Protein AF-A0AAP8SWH4-F1 (afdb_monomer_lite)

Radius of gyration: 20.88 Å; chains: 1; bounding box: 49×39×58 Å

Secondary structure (DSSP, 8-state):
---EEEEETTEEEEE-TTS-EEEEEEEEEETTEEEEEEEEE-TTSSEEEEEEEEE---TT-S---EEEEEETTTTEEEEEETTEEEEEEE--HHHHTTT----EEEEEE--SSS--EEEEEEESS--TT-------EEEEEEEE-SS--HHHHSSSS--TTTS----STT-EEEEEEPPPPHHHHHH-----EEEEE----SSS---EEEEEEETTEEEEEEEEE---SSS----EEEEESS-TTTSSPPPHHHHHT-EEEEEEPP--

Organism: NCBI:txid553239

Structure (mmCIF, N/CA/C/O backbone):
data_AF-A0AAP8SWH4-F1
#
_entry.id   AF-A0AAP8SWH4-F1
#
loop_
_atom_site.group_PDB
_atom_site.id
_atom_site.type_symbol
_atom_site.label_atom_id
_atom_site.label_alt_id
_atom_site.label_comp_id
_atom_site.label_asym_id
_atom_site.label_entity_id
_atom_site.label_seq_id
_atom_site.pdbx_PDB_ins_code
_atom_site.Cartn_x
_atom_site.Cartn_y
_atom_site.Cartn_z
_atom_site.occupancy
_atom_site.B_iso_or_equiv
_atom_site.auth_seq_id
_atom_site.auth_comp_id
_atom_site.auth_asym_id
_atom_site.auth_atom_id
_atom_site.pdbx_PDB_model_num
ATOM 1 N N . MET A 1 1 ? 10.737 -3.704 4.663 1.00 48.75 1 MET A N 1
ATOM 2 C CA . MET A 1 1 ? 11.756 -2.628 4.736 1.00 48.75 1 MET A CA 1
ATOM 3 C C . MET A 1 1 ? 11.120 -1.351 4.217 1.00 48.75 1 MET A C 1
ATOM 5 O O . MET A 1 1 ? 10.617 -1.371 3.101 1.00 48.75 1 MET A O 1
ATOM 9 N N . GLU A 1 2 ? 11.084 -0.286 5.013 1.00 48.09 2 GLU A N 1
ATOM 10 C CA . GLU A 1 2 ? 10.542 1.006 4.576 1.00 48.09 2 GLU A CA 1
ATOM 11 C C . GLU A 1 2 ? 11.610 1.789 3.807 1.00 48.09 2 GLU A C 1
ATOM 13 O O . GLU A 1 2 ? 12.751 1.915 4.258 1.00 48.09 2 GLU A O 1
ATOM 18 N N . TYR A 1 3 ? 11.246 2.301 2.634 1.00 59.59 3 TYR A N 1
ATOM 19 C CA . TYR A 1 3 ? 12.100 3.181 1.843 1.00 59.59 3 TYR A CA 1
ATOM 20 C C . TYR A 1 3 ? 11.489 4.574 1.839 1.00 59.59 3 TYR A C 1
ATOM 22 O O . TYR A 1 3 ? 10.312 4.736 1.519 1.00 59.59 3 TYR A O 1
ATOM 30 N N . ASN A 1 4 ? 12.297 5.588 2.134 1.00 59.44 4 ASN A N 1
ATOM 31 C CA . ASN A 1 4 ? 11.838 6.969 2.057 1.00 59.44 4 ASN A CA 1
ATOM 32 C C . ASN A 1 4 ? 11.926 7.472 0.616 1.00 59.44 4 ASN A C 1
ATOM 34 O O . ASN A 1 4 ? 12.938 7.265 -0.063 1.00 59.44 4 ASN A O 1
ATOM 38 N N . VAL A 1 5 ? 10.878 8.164 0.167 1.00 58.94 5 VAL A N 1
ATOM 39 C CA . VAL A 1 5 ? 10.829 8.825 -1.140 1.00 58.94 5 VAL A CA 1
ATOM 40 C C . VAL A 1 5 ? 10.858 10.333 -0.929 1.00 58.94 5 VAL A C 1
ATOM 42 O O . VAL A 1 5 ? 10.016 10.880 -0.223 1.00 58.94 5 VAL A O 1
ATOM 45 N N . SER A 1 6 ? 11.808 11.024 -1.557 1.00 64.31 6 SER A N 1
ATOM 46 C CA . SER A 1 6 ? 11.859 12.491 -1.550 1.00 64.31 6 SER A CA 1
ATOM 47 C C . SER A 1 6 ? 11.783 13.051 -2.968 1.00 64.31 6 SER A C 1
ATOM 49 O O . SER A 1 6 ? 12.233 12.410 -3.918 1.00 64.31 6 SER A O 1
ATOM 51 N N . ASN A 1 7 ? 11.202 14.246 -3.124 1.00 55.25 7 ASN A N 1
ATOM 52 C CA . ASN A 1 7 ? 11.152 14.963 -4.399 1.00 55.25 7 ASN A CA 1
ATOM 53 C C . ASN A 1 7 ? 11.839 16.327 -4.264 1.00 55.25 7 ASN A C 1
ATOM 55 O O . ASN A 1 7 ? 11.419 17.162 -3.464 1.00 55.25 7 ASN A O 1
ATOM 59 N N . ALA A 1 8 ? 12.884 16.563 -5.054 1.00 59.38 8 ALA A N 1
ATOM 60 C CA . ALA A 1 8 ? 13.565 17.850 -5.130 1.00 59.38 8 ALA A CA 1
ATOM 61 C C . ALA A 1 8 ? 13.998 18.136 -6.571 1.00 59.38 8 ALA A C 1
ATOM 63 O O . ALA A 1 8 ? 14.658 17.316 -7.201 1.00 59.38 8 ALA A O 1
ATOM 64 N N . ASN A 1 9 ? 13.686 19.323 -7.099 1.00 63.97 9 ASN A N 1
ATOM 65 C CA . ASN A 1 9 ? 14.167 19.784 -8.412 1.00 63.97 9 ASN A CA 1
ATOM 66 C C . ASN A 1 9 ? 13.868 18.826 -9.589 1.00 63.97 9 ASN A C 1
ATOM 68 O O . ASN A 1 9 ? 14.701 18.670 -10.481 1.00 63.97 9 ASN A O 1
ATOM 72 N N . ASN A 1 10 ? 12.688 18.192 -9.612 1.00 64.25 10 ASN A N 1
ATOM 73 C CA . ASN A 1 10 ? 12.304 17.149 -10.581 1.00 64.25 10 ASN A CA 1
ATOM 74 C C . ASN A 1 10 ? 13.100 15.839 -10.456 1.00 64.25 10 ASN A C 1
ATOM 76 O O . ASN A 1 10 ? 13.125 15.045 -11.400 1.00 64.25 10 ASN A O 1
ATOM 80 N N . TYR A 1 11 ? 13.769 15.620 -9.328 1.00 69.56 11 TYR A N 1
ATOM 81 C CA . TYR A 1 11 ? 14.357 14.339 -8.973 1.00 69.56 11 TYR A CA 1
ATOM 82 C C . TYR A 1 11 ? 13.511 13.677 -7.902 1.00 69.56 11 TYR A C 1
ATOM 84 O O . TYR A 1 11 ? 13.136 14.320 -6.927 1.00 69.56 11 TYR A O 1
ATOM 92 N N . MET A 1 12 ? 13.265 12.388 -8.075 1.00 72.44 12 MET A N 1
ATOM 93 C CA . MET A 1 12 ? 12.790 11.511 -7.020 1.00 72.44 12 MET A CA 1
ATOM 94 C C . MET A 1 12 ? 13.970 10.701 -6.507 1.00 72.44 12 MET A C 1
ATOM 96 O O . MET A 1 12 ? 14.686 10.119 -7.319 1.00 72.44 12 MET A O 1
ATOM 100 N N . TYR A 1 13 ? 14.149 10.633 -5.196 1.00 76.44 13 TYR A N 1
ATOM 101 C CA . TYR A 1 13 ? 15.166 9.790 -4.582 1.00 76.44 13 TYR A CA 1
ATOM 102 C C . TYR A 1 13 ? 14.515 8.687 -3.771 1.00 76.44 13 TYR A C 1
ATOM 104 O O . TYR A 1 13 ? 13.592 8.948 -3.004 1.00 76.44 13 TYR A O 1
ATOM 112 N N . LEU A 1 14 ? 15.024 7.473 -3.935 1.00 74.69 14 LEU A N 1
ATOM 113 C CA . LEU A 1 14 ? 14.765 6.365 -3.035 1.00 74.69 14 LEU A CA 1
ATOM 114 C C . LEU A 1 14 ? 15.913 6.305 -2.033 1.00 74.69 14 LEU A C 1
ATOM 116 O O . LEU A 1 14 ? 17.077 6.270 -2.442 1.00 74.69 14 LEU A O 1
ATOM 120 N N . HIS A 1 15 ? 15.593 6.297 -0.746 1.00 75.00 15 HIS A N 1
ATOM 121 C CA . HIS A 1 15 ? 16.579 6.235 0.326 1.00 75.00 15 HIS A CA 1
ATOM 122 C C . HIS A 1 15 ? 16.551 4.875 1.023 1.00 75.00 15 HIS A C 1
ATOM 124 O O . HIS A 1 15 ? 15.490 4.269 1.183 1.00 75.00 15 HIS A O 1
ATOM 130 N N . LYS A 1 16 ? 17.721 4.417 1.470 1.00 71.56 16 LYS A N 1
ATOM 131 C CA . LYS A 1 16 ? 17.846 3.302 2.416 1.00 71.56 16 LYS A CA 1
ATOM 132 C C . LYS A 1 16 ? 17.323 3.722 3.803 1.00 71.56 16 LYS A C 1
ATOM 134 O O . LYS A 1 16 ? 17.217 4.924 4.064 1.00 71.56 16 LYS A O 1
ATOM 139 N N . PRO A 1 17 ? 17.072 2.768 4.724 1.00 66.81 17 PRO A N 1
ATOM 140 C CA . PRO A 1 17 ? 16.673 3.088 6.099 1.00 66.81 17 PRO A CA 1
ATOM 141 C C . PRO A 1 17 ? 17.652 4.008 6.849 1.00 66.81 17 PRO A C 1
ATOM 143 O O . PRO A 1 17 ? 17.241 4.764 7.721 1.00 66.81 17 PRO A O 1
ATOM 146 N N . ASP A 1 18 ? 18.940 3.989 6.490 1.00 74.44 18 ASP A N 1
ATOM 147 C CA . ASP A 1 18 ? 19.972 4.867 7.065 1.00 74.44 18 ASP A CA 1
ATOM 148 C C . ASP A 1 18 ? 19.987 6.299 6.481 1.00 74.44 18 ASP A C 1
ATOM 150 O O . ASP A 1 18 ? 20.825 7.118 6.859 1.00 74.44 18 ASP A O 1
ATOM 154 N N . GLY A 1 19 ? 19.077 6.608 5.551 1.00 72.88 19 GLY A N 1
ATOM 155 C CA . GLY A 1 19 ? 18.946 7.908 4.891 1.00 72.88 19 GLY A CA 1
ATOM 156 C C . GLY A 1 19 ? 19.825 8.099 3.651 1.00 72.88 19 GLY A C 1
ATOM 157 O O . GLY A 1 19 ? 19.637 9.080 2.922 1.00 72.88 19 GLY A O 1
ATOM 158 N N . SER A 1 20 ? 20.748 7.182 3.353 1.00 75.81 20 SER A N 1
ATOM 159 C CA . SER A 1 20 ? 21.574 7.259 2.142 1.00 75.81 20 SER A CA 1
ATOM 160 C C . SER A 1 20 ? 20.737 7.084 0.870 1.00 75.81 20 SER A C 1
ATOM 162 O O . SER A 1 20 ? 19.751 6.346 0.846 1.00 75.81 20 SER A O 1
ATOM 164 N N . ILE A 1 21 ? 21.114 7.785 -0.205 1.00 76.31 21 ILE A N 1
ATOM 165 C CA . ILE A 1 21 ? 20.411 7.708 -1.492 1.00 76.31 21 ILE A CA 1
ATOM 166 C C . ILE A 1 21 ? 20.781 6.394 -2.176 1.00 76.31 21 ILE A C 1
ATOM 168 O O . ILE A 1 21 ? 21.939 6.156 -2.507 1.00 76.31 21 ILE A O 1
ATOM 172 N N . LEU A 1 22 ? 19.775 5.568 -2.433 1.00 73.56 22 LEU A N 1
ATOM 173 C CA . LEU A 1 22 ? 19.892 4.330 -3.193 1.00 73.56 22 LEU A CA 1
ATOM 174 C C . LEU A 1 22 ? 19.805 4.596 -4.699 1.00 73.56 22 LEU A C 1
ATOM 176 O O . LEU A 1 22 ? 20.570 4.059 -5.500 1.00 73.56 22 LEU A O 1
ATOM 180 N N . MET A 1 23 ? 18.858 5.441 -5.101 1.00 76.00 23 MET A N 1
ATOM 181 C CA . MET A 1 23 ? 18.581 5.721 -6.504 1.00 76.00 23 MET A CA 1
ATOM 182 C C . MET A 1 23 ? 17.967 7.103 -6.659 1.00 76.00 23 MET A C 1
ATOM 184 O O . MET A 1 23 ? 17.183 7.524 -5.815 1.00 76.00 23 MET A O 1
ATOM 188 N N . GLY A 1 24 ? 18.286 7.784 -7.757 1.00 76.69 24 GLY A N 1
ATOM 189 C CA . GLY A 1 24 ? 17.605 9.001 -8.169 1.00 76.69 24 GLY A CA 1
ATOM 190 C C . GLY A 1 24 ? 17.026 8.860 -9.569 1.00 76.69 24 GLY A C 1
ATOM 191 O O . GLY A 1 24 ? 17.661 8.366 -10.499 1.00 76.69 24 GLY A O 1
ATOM 192 N N . PHE A 1 25 ? 15.808 9.337 -9.730 1.00 74.69 25 PHE A N 1
ATOM 193 C CA . PHE A 1 25 ? 15.066 9.328 -10.974 1.00 74.69 25 PHE A CA 1
ATOM 194 C C . PHE A 1 25 ? 14.766 10.758 -11.390 1.00 74.69 25 PHE A C 1
ATOM 196 O O . PHE A 1 25 ? 14.252 11.537 -10.594 1.00 74.69 25 PHE A O 1
ATOM 203 N N . ASN A 1 26 ? 15.043 11.099 -12.643 1.00 75.38 26 ASN A N 1
ATOM 204 C CA . ASN A 1 26 ? 14.620 12.360 -13.231 1.00 75.38 26 ASN A CA 1
ATOM 205 C C . ASN A 1 26 ? 13.990 12.122 -14.597 1.00 75.38 26 ASN A C 1
ATOM 207 O O . ASN A 1 26 ? 14.457 11.309 -15.396 1.00 75.38 26 ASN A O 1
ATOM 211 N N . THR A 1 27 ? 12.955 12.899 -14.889 1.00 66.56 27 THR A N 1
ATOM 212 C CA . THR A 1 27 ? 12.420 13.001 -16.243 1.00 66.56 27 THR A CA 1
ATOM 213 C C . THR A 1 27 ? 12.679 14.383 -16.789 1.00 66.56 27 THR A C 1
ATOM 215 O O . THR A 1 27 ? 12.362 15.380 -16.139 1.00 66.56 27 THR A O 1
ATOM 218 N N . THR A 1 28 ? 13.174 14.440 -18.015 1.00 69.31 28 THR A N 1
ATOM 219 C CA . THR A 1 28 ? 13.204 15.662 -18.807 1.00 69.31 28 THR A CA 1
ATOM 220 C C . THR A 1 28 ? 12.147 15.550 -19.899 1.00 69.31 28 THR A C 1
ATOM 222 O O . THR A 1 28 ? 12.119 14.583 -20.661 1.00 69.31 28 THR A O 1
ATOM 225 N N . VAL A 1 29 ? 11.254 16.536 -19.957 1.00 62.56 29 VAL A N 1
ATOM 226 C CA . VAL A 1 29 ? 10.173 16.612 -20.946 1.00 62.56 29 VAL A CA 1
ATOM 227 C C . VAL A 1 29 ? 10.435 17.799 -21.864 1.00 62.56 29 VAL A C 1
ATOM 229 O O . VAL A 1 29 ? 10.701 18.898 -21.380 1.00 62.56 29 VAL A O 1
ATOM 232 N N . TRP A 1 30 ? 10.346 17.597 -23.176 1.00 67.12 30 TRP A N 1
ATOM 233 C CA . TRP A 1 30 ? 10.409 18.663 -24.181 1.00 67.12 30 TRP A CA 1
ATOM 234 C C . TRP A 1 30 ? 9.251 18.548 -25.169 1.00 67.12 30 TRP A C 1
ATOM 236 O O . TRP A 1 30 ? 8.561 17.535 -25.227 1.00 67.12 30 TRP A O 1
ATOM 246 N N . THR A 1 31 ? 9.070 19.583 -25.991 1.00 60.53 31 THR A N 1
ATOM 247 C CA . THR A 1 31 ? 7.923 19.780 -26.896 1.00 60.53 31 THR A CA 1
ATOM 248 C C . THR A 1 31 ? 7.662 18.661 -27.914 1.00 60.53 31 THR A C 1
ATOM 250 O O . THR A 1 31 ? 6.654 18.687 -28.613 1.00 60.53 31 THR A O 1
ATOM 253 N N . SER A 1 32 ? 8.564 17.697 -28.051 1.00 63.72 32 SER A N 1
ATOM 254 C CA . SER A 1 32 ? 8.470 16.606 -29.026 1.00 63.72 32 SER A CA 1
ATOM 255 C C . SER A 1 32 ? 8.932 15.257 -28.477 1.00 63.72 32 SER A C 1
ATOM 257 O O . SER A 1 32 ? 9.071 14.303 -29.244 1.00 63.72 32 SER A O 1
ATOM 259 N N . GLY A 1 33 ? 9.176 15.146 -27.170 1.00 65.88 33 GLY A N 1
ATOM 260 C CA . GLY A 1 33 ? 9.653 13.898 -26.603 1.00 65.88 33 GLY A CA 1
ATOM 261 C C . GLY A 1 33 ? 9.906 13.911 -25.107 1.00 65.88 33 GLY A C 1
ATOM 262 O O . GLY A 1 33 ? 9.868 14.928 -24.417 1.00 65.88 33 GLY A O 1
ATOM 263 N N . HIS A 1 34 ? 10.152 12.703 -24.631 1.00 66.25 34 HIS A N 1
ATOM 264 C CA . HIS A 1 34 ? 10.416 12.364 -23.253 1.00 66.25 34 HIS A CA 1
ATOM 265 C C . HIS A 1 34 ? 11.790 11.725 -23.157 1.00 66.25 34 HIS A C 1
ATOM 267 O O . HIS A 1 34 ? 12.118 10.809 -23.914 1.00 66.25 34 HIS A O 1
ATOM 273 N N . GLN A 1 35 ? 12.569 12.167 -22.181 1.00 74.81 35 GLN A N 1
ATOM 274 C CA . GLN A 1 35 ? 13.733 11.439 -21.717 1.00 74.81 35 GLN A CA 1
ATOM 275 C C . GLN A 1 35 ? 13.597 11.142 -20.244 1.00 74.81 35 GLN A C 1
ATOM 277 O O . GLN A 1 35 ? 13.278 11.993 -19.416 1.00 74.81 35 GLN A O 1
ATOM 282 N N . LEU A 1 36 ? 13.872 9.893 -19.943 1.00 71.94 36 LEU A N 1
ATOM 283 C CA . LEU A 1 36 ? 13.953 9.358 -18.614 1.00 71.94 36 LEU A CA 1
ATOM 284 C C . LEU A 1 36 ? 15.414 9.103 -18.327 1.00 71.94 36 LEU A C 1
ATOM 286 O O . LEU A 1 36 ? 16.138 8.500 -19.126 1.00 71.94 36 LEU A O 1
ATOM 290 N N . LYS A 1 37 ? 15.839 9.599 -17.180 1.00 78.31 37 LYS A N 1
ATOM 291 C CA . LYS A 1 37 ? 17.198 9.497 -16.707 1.00 78.31 37 LYS A CA 1
ATOM 292 C C . LYS A 1 37 ? 17.168 8.847 -15.336 1.00 78.31 37 LYS A C 1
ATOM 294 O O . LYS A 1 37 ? 16.664 9.416 -14.370 1.00 78.31 37 LYS A O 1
ATOM 299 N N . PHE A 1 38 ? 17.728 7.653 -15.269 1.00 76.06 38 PHE A N 1
ATOM 300 C CA . PHE A 1 38 ? 17.913 6.899 -14.043 1.00 76.06 38 PHE A CA 1
ATOM 301 C C . PHE A 1 38 ? 19.365 7.080 -13.614 1.00 76.06 38 PHE A C 1
ATOM 303 O O . PHE A 1 38 ? 20.285 6.655 -14.314 1.00 76.06 38 PHE A O 1
ATOM 310 N N . ASN A 1 39 ? 19.574 7.747 -12.486 1.00 80.62 39 ASN A N 1
ATOM 311 C CA . ASN A 1 39 ? 20.873 7.858 -11.842 1.00 80.62 39 ASN A CA 1
ATOM 312 C C . ASN A 1 39 ? 20.918 6.843 -10.697 1.00 80.62 39 ASN A C 1
ATOM 314 O O . ASN A 1 39 ? 20.113 6.898 -9.768 1.00 80.62 39 ASN A O 1
ATOM 318 N N . ILE A 1 40 ? 21.865 5.920 -10.755 1.00 78.06 40 ILE A N 1
ATOM 319 C CA . ILE A 1 40 ? 22.125 4.959 -9.685 1.00 78.06 40 ILE A CA 1
ATOM 320 C C . ILE A 1 40 ? 23.302 5.503 -8.897 1.00 78.06 40 ILE A C 1
ATOM 322 O O . ILE A 1 40 ? 24.349 5.811 -9.475 1.00 78.06 40 ILE A O 1
ATOM 326 N N . TYR A 1 41 ? 23.095 5.677 -7.598 1.00 76.75 41 TYR A N 1
ATOM 327 C CA . TYR A 1 41 ? 24.062 6.320 -6.726 1.00 76.75 41 TYR A CA 1
ATOM 328 C C . TYR A 1 41 ? 24.948 5.267 -6.071 1.00 76.75 41 TYR A C 1
ATOM 330 O O . TYR A 1 41 ? 24.468 4.210 -5.668 1.00 76.75 41 TYR A O 1
ATOM 338 N N . GLY A 1 42 ? 26.247 5.551 -6.017 1.00 72.75 42 GLY A N 1
ATOM 339 C CA . GLY A 1 42 ? 27.201 4.739 -5.277 1.00 72.75 42 GLY A CA 1
ATOM 340 C C . GLY A 1 42 ? 27.152 5.035 -3.774 1.00 72.75 42 GLY A C 1
ATOM 341 O O . GLY A 1 42 ? 26.475 5.973 -3.343 1.00 72.75 42 GLY A O 1
ATOM 342 N N . PRO A 1 43 ? 27.916 4.284 -2.960 1.00 71.31 43 PRO A N 1
ATOM 343 C CA . PRO A 1 43 ? 27.959 4.458 -1.504 1.00 71.31 43 PRO A CA 1
ATOM 344 C C . PRO A 1 43 ? 28.385 5.859 -1.037 1.00 71.31 43 PRO A C 1
ATOM 346 O O . PRO A 1 43 ? 28.078 6.252 0.084 1.00 71.31 43 PRO A O 1
ATOM 349 N N . ASP A 1 44 ? 29.098 6.609 -1.878 1.00 76.81 44 ASP A N 1
ATOM 350 C CA . ASP A 1 44 ? 29.571 7.969 -1.601 1.00 76.81 44 ASP A CA 1
ATOM 351 C C . ASP A 1 44 ? 28.556 9.066 -1.978 1.00 76.81 44 ASP A C 1
ATOM 353 O O . ASP A 1 44 ? 28.845 10.254 -1.836 1.00 76.81 44 ASP A O 1
ATOM 357 N N . GLY A 1 45 ? 27.373 8.686 -2.473 1.00 75.31 45 GLY A N 1
ATOM 358 C CA . GLY A 1 45 ? 26.345 9.618 -2.935 1.00 75.31 45 GLY A CA 1
ATOM 359 C C . GLY A 1 45 ? 26.643 10.257 -4.295 1.00 75.31 45 GLY A C 1
ATOM 360 O O . GLY A 1 45 ? 25.929 11.176 -4.704 1.00 75.31 45 GLY A O 1
ATOM 361 N N . SER A 1 46 ? 27.662 9.791 -5.024 1.00 82.38 46 SER A N 1
ATOM 362 C CA . SER A 1 46 ? 27.899 10.171 -6.419 1.00 82.38 46 SER A CA 1
ATOM 363 C C . SER A 1 46 ? 27.105 9.281 -7.381 1.00 82.38 46 SER A C 1
ATOM 365 O O . SER A 1 46 ? 26.693 8.175 -7.036 1.00 82.38 46 SER A O 1
ATOM 367 N N . VAL A 1 47 ? 26.861 9.751 -8.610 1.00 83.44 47 VAL A N 1
ATOM 368 C CA . VAL A 1 47 ? 26.208 8.932 -9.646 1.00 83.44 47 VAL A CA 1
ATOM 369 C C . VAL A 1 47 ? 27.208 7.891 -10.153 1.00 83.44 47 VAL A C 1
ATOM 371 O O . VAL A 1 47 ? 28.058 8.204 -10.985 1.00 83.44 47 VAL A O 1
ATOM 374 N N . ALA A 1 48 ? 27.089 6.656 -9.667 1.00 80.81 48 ALA A N 1
ATOM 375 C CA . ALA A 1 48 ? 27.924 5.530 -10.078 1.00 80.81 48 ALA A CA 1
ATOM 376 C C . ALA A 1 48 ? 27.541 5.012 -11.470 1.00 80.81 48 ALA A C 1
ATOM 378 O O . ALA A 1 48 ? 28.401 4.612 -12.257 1.00 80.81 48 ALA A O 1
ATOM 379 N N . HIS A 1 49 ? 26.247 5.040 -11.798 1.00 81.50 49 HIS A N 1
ATOM 380 C CA . HIS A 1 49 ? 25.758 4.628 -13.107 1.00 81.50 49 HIS A CA 1
ATOM 381 C C . HIS A 1 49 ? 24.601 5.498 -13.584 1.00 81.50 49 HIS A C 1
ATOM 383 O O . HIS A 1 49 ? 23.820 6.027 -12.794 1.00 81.50 49 HIS A O 1
ATOM 389 N N . GLN A 1 50 ? 24.480 5.636 -14.901 1.00 84.75 50 GLN A N 1
ATOM 390 C CA . GLN A 1 50 ? 23.432 6.430 -15.518 1.00 84.75 50 GLN A CA 1
ATOM 391 C C . GLN A 1 50 ? 22.816 5.667 -16.682 1.00 84.75 50 GLN A C 1
ATOM 393 O O . GLN A 1 50 ? 23.467 5.430 -17.696 1.00 84.75 50 GLN A O 1
ATOM 398 N N . ALA A 1 51 ? 21.541 5.333 -16.536 1.00 78.50 51 ALA A N 1
ATOM 399 C CA . ALA A 1 51 ? 20.722 4.760 -17.586 1.00 78.50 51 ALA A CA 1
ATOM 400 C C . ALA A 1 51 ? 19.834 5.860 -18.173 1.00 78.50 51 ALA A C 1
ATOM 402 O O . ALA A 1 51 ? 19.112 6.551 -17.452 1.00 78.50 51 ALA A O 1
ATOM 403 N N . VAL A 1 52 ? 19.896 6.042 -19.490 1.00 82.19 52 VAL A N 1
ATOM 404 C CA . VAL A 1 52 ? 19.092 7.042 -20.199 1.00 82.19 52 VAL A CA 1
ATOM 405 C C . VAL A 1 52 ? 18.226 6.337 -21.224 1.00 82.19 52 VAL A C 1
ATOM 407 O O . VAL A 1 52 ? 18.730 5.618 -22.083 1.00 82.19 52 VAL A O 1
ATOM 410 N N . TRP A 1 53 ? 16.925 6.585 -21.158 1.00 81.88 53 TRP A N 1
ATOM 411 C CA . TRP A 1 53 ? 15.977 6.182 -22.185 1.00 81.88 53 TRP A CA 1
ATOM 412 C C . TRP A 1 53 ? 15.278 7.413 -22.728 1.00 81.88 53 TRP A C 1
ATOM 414 O O . TRP A 1 53 ? 14.831 8.266 -21.966 1.00 81.88 53 TRP A O 1
ATOM 424 N N . SER A 1 54 ? 15.171 7.520 -24.045 1.00 78.62 54 SER A N 1
ATOM 425 C CA . SER A 1 54 ? 14.430 8.600 -24.681 1.00 78.62 54 SER A CA 1
ATOM 426 C C . SER A 1 54 ? 13.487 8.058 -25.737 1.00 78.62 54 SER A C 1
ATOM 428 O O . SER A 1 54 ? 13.788 7.103 -26.453 1.00 78.62 54 SER A O 1
ATOM 430 N N . ARG A 1 55 ? 12.325 8.696 -25.839 1.00 75.44 55 ARG A N 1
ATOM 431 C CA . ARG A 1 55 ? 11.335 8.416 -26.868 1.00 75.44 55 ARG A CA 1
ATOM 432 C C . ARG A 1 55 ? 10.576 9.684 -27.214 1.00 75.44 55 ARG A C 1
ATOM 434 O O . ARG A 1 55 ? 10.208 10.463 -26.341 1.00 75.44 55 ARG A O 1
ATOM 441 N N . ASN A 1 56 ? 10.262 9.842 -28.493 1.00 71.12 56 ASN A N 1
ATOM 442 C CA . ASN A 1 56 ? 9.270 10.822 -28.909 1.00 71.12 56 ASN A CA 1
ATOM 443 C C . ASN A 1 56 ? 7.879 10.296 -28.528 1.00 71.12 56 ASN A C 1
ATOM 445 O O . ASN A 1 56 ? 7.402 9.319 -29.107 1.00 71.12 56 ASN A O 1
ATOM 449 N N . VAL A 1 57 ? 7.273 10.908 -27.513 1.00 65.50 57 VAL A N 1
ATOM 450 C CA . VAL A 1 57 ? 5.882 10.678 -27.109 1.00 65.50 57 VAL A CA 1
ATOM 451 C C . VAL A 1 57 ? 5.131 11.947 -27.483 1.00 65.50 57 VAL A C 1
ATOM 453 O O . VAL A 1 57 ? 5.495 13.033 -27.032 1.00 65.50 57 VAL A O 1
ATOM 456 N N . TYR A 1 58 ? 4.155 11.830 -28.379 1.00 64.12 58 TYR A N 1
ATOM 457 C CA . TYR A 1 58 ? 3.401 12.981 -28.864 1.00 64.12 58 TYR A CA 1
ATOM 458 C C . TYR A 1 58 ? 2.286 13.325 -27.872 1.00 64.12 58 TYR A C 1
ATOM 460 O O . TYR A 1 58 ? 1.566 12.445 -27.411 1.00 64.12 58 TYR A O 1
ATOM 468 N N . TYR A 1 59 ? 2.116 14.617 -27.577 1.00 56.03 59 TYR A N 1
ATOM 469 C CA . TYR A 1 59 ? 1.156 15.136 -26.587 1.00 56.03 59 TYR A CA 1
ATOM 470 C C . TYR A 1 59 ? -0.318 14.779 -26.829 1.00 56.03 59 TYR A C 1
ATOM 472 O O . TYR A 1 59 ? -1.150 15.037 -25.964 1.00 56.03 59 TYR A O 1
ATOM 480 N N . SER A 1 60 ? -0.660 14.232 -27.995 1.00 58.09 60 SER A N 1
ATOM 481 C CA . SER A 1 60 ? -2.016 13.771 -28.293 1.00 58.09 60 SER A CA 1
ATOM 482 C C . SER A 1 60 ? -2.416 12.521 -27.507 1.00 58.09 60 SER A C 1
ATOM 484 O O . SER A 1 60 ? -3.609 12.261 -27.378 1.00 58.09 60 SER A O 1
ATOM 486 N N . ASP A 1 61 ? -1.453 11.771 -26.965 1.00 54.62 61 ASP A N 1
ATOM 487 C CA . ASP A 1 61 ? -1.720 10.571 -26.173 1.00 54.62 61 ASP A CA 1
ATOM 488 C C . ASP A 1 61 ? -1.981 10.983 -24.718 1.00 54.62 61 ASP A C 1
ATOM 490 O O . ASP A 1 61 ? -1.101 10.950 -23.860 1.00 54.62 61 ASP A O 1
ATOM 494 N N . SER A 1 62 ? -3.206 11.433 -24.435 1.00 50.31 62 SER A N 1
ATOM 495 C CA . SER A 1 62 ? -3.600 12.005 -23.137 1.00 50.31 62 SER A CA 1
ATOM 496 C C . SER A 1 62 ? -3.557 11.028 -21.951 1.00 50.31 62 SER A C 1
ATOM 498 O O . SER A 1 62 ? -3.821 11.438 -20.824 1.00 50.31 62 SER A O 1
ATOM 500 N N . THR A 1 63 ? -3.224 9.756 -22.179 1.00 59.41 63 THR A N 1
ATOM 501 C CA . THR A 1 63 ? -3.113 8.710 -21.152 1.00 59.41 63 THR A CA 1
ATOM 502 C C . THR A 1 63 ? -2.025 7.710 -21.549 1.00 59.41 63 THR A C 1
ATOM 504 O O . THR A 1 63 ? -2.287 6.731 -22.249 1.00 59.41 63 THR A O 1
ATOM 507 N N . ALA A 1 64 ? -0.787 7.968 -21.138 1.00 60.38 64 ALA A N 1
ATOM 508 C CA . ALA A 1 64 ? 0.320 7.035 -21.305 1.00 60.38 64 ALA A CA 1
ATOM 509 C C . ALA A 1 64 ? 0.706 6.470 -19.936 1.00 60.38 64 ALA A C 1
ATOM 511 O O . ALA A 1 64 ? 1.236 7.189 -19.089 1.00 60.38 64 ALA A O 1
ATOM 512 N N . ASN A 1 65 ? 0.453 5.179 -19.732 1.00 69.06 65 ASN A N 1
ATOM 513 C CA . ASN A 1 65 ? 0.810 4.489 -18.500 1.00 69.06 65 ASN A CA 1
ATOM 514 C C . ASN A 1 65 ? 2.245 3.997 -18.624 1.00 69.06 65 ASN A C 1
ATOM 516 O O . ASN A 1 65 ? 2.512 3.033 -19.341 1.00 69.06 65 ASN A O 1
ATOM 520 N N . PHE A 1 66 ? 3.170 4.676 -17.959 1.00 72.56 66 PHE A N 1
ATOM 521 C CA . PHE A 1 66 ? 4.541 4.200 -17.861 1.00 72.56 66 PHE A CA 1
ATOM 522 C C . PHE A 1 66 ? 4.708 3.350 -16.616 1.00 72.56 66 PHE A C 1
ATOM 524 O O . PHE A 1 66 ? 4.459 3.842 -15.519 1.00 72.56 66 PHE A O 1
ATOM 531 N N . ASP A 1 67 ? 5.199 2.127 -16.801 1.00 76.38 67 ASP A N 1
ATOM 532 C CA . ASP A 1 67 ? 5.651 1.289 -15.699 1.00 76.38 67 ASP A CA 1
ATOM 533 C C . ASP A 1 67 ? 7.156 1.116 -15.798 1.00 76.38 67 ASP A C 1
ATOM 535 O O . ASP A 1 67 ? 7.697 0.670 -16.812 1.00 76.38 67 ASP A O 1
ATOM 539 N N . TYR A 1 68 ? 7.838 1.461 -14.721 1.00 77.94 68 TYR A N 1
ATOM 540 C CA . TYR A 1 68 ? 9.249 1.156 -14.545 1.00 77.94 68 TYR A CA 1
ATOM 541 C C . TYR A 1 68 ? 9.341 -0.059 -13.649 1.00 77.94 68 TYR A C 1
ATOM 543 O O . TYR A 1 68 ? 8.557 -0.191 -12.723 1.00 77.94 68 TYR A O 1
ATOM 551 N N . CYS A 1 69 ? 10.247 -0.965 -13.961 1.00 79.62 69 CYS A N 1
ATOM 552 C CA . CYS A 1 69 ? 10.399 -2.226 -13.264 1.00 79.62 69 CYS A CA 1
ATOM 553 C C . CYS A 1 69 ? 11.893 -2.450 -13.078 1.00 79.62 69 CYS A C 1
ATOM 555 O O . CYS A 1 69 ? 12.600 -2.766 -14.035 1.00 79.62 69 CYS A O 1
ATOM 557 N N . PHE A 1 70 ? 12.371 -2.252 -11.858 1.00 79.56 70 PHE A N 1
ATOM 558 C CA . 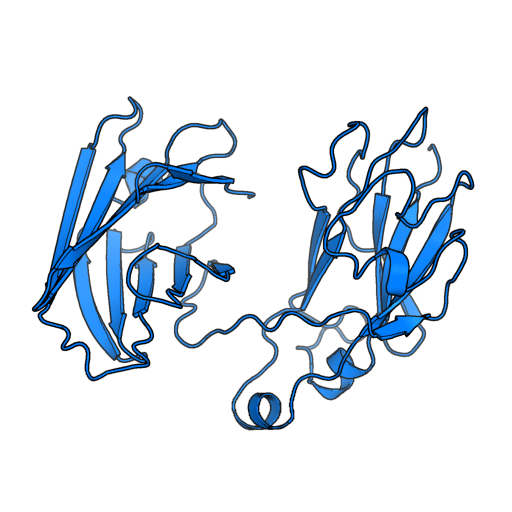PHE A 1 70 ? 13.762 -2.497 -11.489 1.00 79.56 70 PHE A CA 1
ATOM 559 C C . PHE A 1 70 ? 13.900 -3.961 -11.109 1.00 79.56 70 PHE A C 1
ATOM 561 O O . PHE A 1 70 ? 13.493 -4.342 -10.027 1.00 79.56 70 PHE A O 1
ATOM 568 N N . ASP A 1 71 ? 14.407 -4.774 -12.025 1.00 81.75 71 ASP A N 1
ATOM 569 C CA . ASP A 1 71 ? 14.629 -6.202 -11.844 1.00 81.75 71 ASP A CA 1
ATOM 570 C C . ASP A 1 71 ? 16.015 -6.404 -11.226 1.00 81.75 71 ASP A C 1
ATOM 572 O O . ASP A 1 71 ? 17.033 -6.514 -11.922 1.00 81.75 71 ASP A O 1
ATOM 576 N N . LEU A 1 72 ? 16.057 -6.384 -9.894 1.00 78.31 72 LEU A N 1
ATOM 577 C CA . LEU A 1 72 ? 17.317 -6.468 -9.159 1.00 78.31 72 LEU A CA 1
ATOM 578 C C . LEU A 1 72 ? 17.991 -7.823 -9.365 1.00 78.31 72 LEU A C 1
ATOM 580 O O . LEU A 1 72 ? 19.211 -7.899 -9.421 1.00 78.31 72 LEU A O 1
ATOM 584 N N . ALA A 1 73 ? 17.216 -8.897 -9.530 1.00 78.81 73 ALA A N 1
ATOM 585 C CA . ALA A 1 73 ? 17.745 -10.239 -9.747 1.00 78.81 73 ALA A CA 1
ATOM 586 C C . ALA A 1 73 ? 18.530 -10.362 -11.064 1.00 78.81 73 ALA A C 1
ATOM 588 O O . ALA A 1 73 ? 19.417 -11.216 -11.165 1.00 78.81 73 ALA A O 1
ATOM 589 N N . ASN A 1 74 ? 18.264 -9.496 -12.043 1.00 85.12 74 ASN A N 1
ATOM 590 C CA . ASN A 1 74 ? 18.907 -9.526 -13.356 1.00 85.12 74 ASN A CA 1
ATOM 591 C C . ASN A 1 74 ? 19.756 -8.290 -13.679 1.00 85.12 74 ASN A C 1
ATOM 593 O O . ASN A 1 74 ? 20.357 -8.269 -14.748 1.00 85.12 74 ASN A O 1
ATOM 597 N N . ASP A 1 75 ? 19.862 -7.306 -12.777 1.00 88.00 75 ASP A N 1
ATOM 598 C CA . ASP A 1 75 ? 20.556 -6.035 -13.053 1.00 88.00 75 ASP A CA 1
ATOM 599 C C . ASP A 1 75 ? 19.941 -5.296 -14.260 1.00 88.00 75 ASP A C 1
ATOM 601 O O . ASP A 1 75 ? 20.633 -4.807 -15.157 1.00 88.00 75 ASP A O 1
ATOM 605 N N . GLU A 1 76 ? 18.605 -5.234 -14.308 1.00 88.44 76 GLU A N 1
ATOM 606 C CA . GLU A 1 76 ? 17.862 -4.648 -15.426 1.00 88.44 76 GLU A CA 1
ATOM 607 C C . GLU A 1 76 ? 16.820 -3.620 -14.972 1.00 88.44 76 GLU A C 1
ATOM 609 O O . GLU A 1 76 ? 16.084 -3.818 -14.011 1.00 88.44 76 GLU A O 1
ATOM 614 N N . ILE A 1 77 ? 16.678 -2.540 -15.736 1.00 85.31 77 ILE A N 1
ATOM 615 C CA . ILE A 1 77 ? 15.542 -1.620 -15.668 1.00 85.31 77 ILE A CA 1
ATOM 616 C C . ILE A 1 77 ? 14.669 -1.885 -16.891 1.00 85.31 77 ILE A C 1
ATOM 618 O O . ILE A 1 77 ? 15.087 -1.666 -18.029 1.00 85.31 77 ILE A O 1
ATOM 622 N N . LYS A 1 78 ? 13.444 -2.348 -16.664 1.00 86.94 78 LYS A N 1
ATOM 623 C CA . LYS A 1 78 ? 12.443 -2.605 -17.703 1.00 86.94 78 LYS A CA 1
ATOM 624 C C . LYS A 1 78 ? 11.448 -1.455 -17.734 1.00 86.94 78 LYS A C 1
ATOM 626 O O . LYS A 1 78 ? 10.900 -1.074 -16.703 1.00 86.94 78 LYS A O 1
ATOM 631 N N . ILE A 1 79 ? 11.224 -0.903 -18.919 1.00 84.56 79 ILE A N 1
ATOM 632 C CA . ILE A 1 79 ? 10.305 0.211 -19.149 1.00 84.56 79 ILE A CA 1
ATOM 633 C C . ILE A 1 79 ? 9.141 -0.311 -19.970 1.00 84.56 79 ILE A C 1
ATOM 635 O O . ILE A 1 79 ? 9.348 -0.806 -21.078 1.00 84.56 79 ILE A O 1
ATOM 639 N N . TYR A 1 80 ? 7.930 -0.166 -19.455 1.00 83.44 80 TYR A N 1
ATOM 640 C CA . TYR A 1 80 ? 6.695 -0.520 -20.136 1.00 83.44 80 TYR A CA 1
ATOM 641 C C . TYR A 1 80 ? 5.888 0.742 -20.430 1.00 83.44 80 TYR A C 1
ATOM 643 O O . TYR A 1 80 ? 5.895 1.696 -19.656 1.00 83.44 80 TYR A O 1
ATOM 651 N N . LEU A 1 81 ? 5.195 0.736 -21.564 1.00 78.12 81 LEU A N 1
ATOM 652 C CA . LEU A 1 81 ? 4.192 1.728 -21.927 1.00 78.12 81 LEU A CA 1
ATOM 653 C C . LEU A 1 81 ? 2.894 0.981 -22.193 1.00 78.12 81 LEU A C 1
ATOM 655 O O . LEU A 1 81 ? 2.856 0.144 -23.097 1.00 78.12 81 LEU A O 1
ATOM 659 N N . ASN A 1 82 ? 1.854 1.289 -21.423 1.00 76.94 82 ASN A N 1
ATOM 660 C CA . ASN A 1 82 ? 0.570 0.596 -21.464 1.00 76.94 82 ASN A CA 1
ATOM 661 C C . ASN A 1 82 ? 0.793 -0.924 -21.408 1.00 76.94 82 ASN A C 1
ATOM 663 O O . ASN A 1 82 ? 0.412 -1.636 -22.333 1.00 76.94 82 ASN A O 1
ATOM 667 N N . GLU A 1 83 ? 1.536 -1.380 -20.389 1.00 81.62 83 GLU A N 1
ATOM 668 C CA . GLU A 1 83 ? 1.886 -2.789 -20.121 1.00 81.62 83 GLU A CA 1
ATOM 669 C C . GLU A 1 83 ? 2.779 -3.473 -21.181 1.00 81.62 83 GLU A C 1
ATOM 671 O O . GLU A 1 83 ? 3.251 -4.593 -20.981 1.00 81.62 83 GLU A O 1
ATOM 676 N N . ASN A 1 84 ? 3.112 -2.791 -22.282 1.00 80.56 84 ASN A N 1
ATOM 677 C CA . ASN A 1 84 ? 3.985 -3.315 -23.330 1.00 80.56 84 ASN A CA 1
ATOM 678 C C . ASN A 1 84 ? 5.441 -2.934 -23.070 1.00 80.56 84 ASN A C 1
ATOM 680 O O . ASN A 1 84 ? 5.753 -1.746 -22.954 1.00 80.56 84 ASN A O 1
ATOM 684 N N . LEU A 1 85 ? 6.347 -3.916 -23.055 1.00 89.06 85 LEU A N 1
ATOM 685 C CA . LEU A 1 85 ? 7.781 -3.678 -22.871 1.00 89.06 85 LEU A CA 1
ATOM 686 C C . LEU A 1 85 ? 8.328 -2.804 -24.010 1.00 89.06 85 LEU A C 1
ATOM 688 O O . LEU A 1 85 ? 8.231 -3.158 -25.181 1.00 89.06 85 LEU A O 1
ATOM 692 N N . GLN A 1 86 ? 8.913 -1.666 -23.653 1.00 87.31 86 GLN A N 1
ATOM 693 C CA . GLN A 1 86 ? 9.524 -0.711 -24.578 1.00 87.31 86 GLN A CA 1
ATOM 694 C C . GLN A 1 86 ? 11.045 -0.801 -24.577 1.00 87.31 86 GLN A C 1
ATOM 696 O O . GLN A 1 86 ? 11.672 -0.616 -25.617 1.00 87.31 86 GLN A O 1
ATOM 701 N N . ALA A 1 87 ? 11.640 -1.037 -23.409 1.00 87.62 87 ALA A N 1
ATOM 702 C CA . ALA A 1 87 ? 13.082 -1.127 -23.259 1.00 87.62 87 ALA A CA 1
ATOM 703 C C . ALA A 1 87 ? 13.462 -1.994 -22.061 1.00 87.62 87 ALA A C 1
ATOM 705 O O . ALA A 1 87 ? 12.766 -2.006 -21.046 1.00 87.62 87 ALA A O 1
ATOM 706 N N . THR A 1 88 ? 14.617 -2.639 -22.182 1.00 91.62 88 THR A N 1
ATOM 707 C CA . THR A 1 88 ? 15.357 -3.251 -21.081 1.00 91.62 88 THR A CA 1
ATOM 708 C C . THR A 1 88 ? 16.733 -2.604 -21.066 1.00 91.62 88 THR A C 1
ATOM 710 O O . THR A 1 88 ? 17.404 -2.563 -22.097 1.00 91.62 88 THR A O 1
ATOM 713 N N . ILE A 1 89 ? 17.133 -2.059 -19.924 1.00 87.31 89 ILE A N 1
ATOM 714 C CA . ILE A 1 89 ? 18.403 -1.358 -19.747 1.00 87.31 89 ILE A CA 1
ATOM 715 C C . ILE A 1 89 ? 19.204 -2.103 -18.694 1.00 87.31 89 ILE A C 1
ATOM 717 O O . ILE A 1 89 ? 18.753 -2.213 -17.559 1.00 87.31 89 ILE A O 1
ATOM 721 N N . SER A 1 90 ? 20.390 -2.588 -19.048 1.00 88.19 90 SER A N 1
ATOM 722 C CA . SER A 1 90 ? 21.303 -3.175 -18.069 1.00 88.19 90 SER A CA 1
ATOM 723 C C . SER A 1 90 ? 21.868 -2.089 -17.158 1.00 88.19 90 SER A C 1
ATOM 725 O O . SER A 1 90 ? 22.329 -1.050 -17.632 1.00 88.19 90 SER A O 1
ATOM 727 N N . ALA A 1 91 ? 21.828 -2.331 -15.855 1.00 83.00 91 ALA A N 1
ATOM 728 C CA . ALA A 1 91 ? 22.245 -1.397 -14.825 1.00 83.00 91 ALA A CA 1
ATOM 729 C C . ALA A 1 91 ? 22.699 -2.176 -13.579 1.00 83.00 91 ALA A C 1
ATOM 731 O O . ALA A 1 91 ? 21.993 -3.094 -13.182 1.00 83.00 91 ALA A O 1
ATOM 732 N N . PRO A 1 92 ? 23.823 -1.823 -12.928 1.00 81.12 92 PRO A N 1
ATOM 733 C CA . PRO A 1 92 ? 24.337 -2.552 -11.764 1.00 81.12 92 PRO A CA 1
ATOM 734 C C . PRO A 1 92 ? 23.493 -2.250 -10.514 1.00 81.12 92 PRO A C 1
ATOM 736 O O . PRO A 1 92 ? 23.842 -1.417 -9.671 1.00 81.12 92 PRO A O 1
ATOM 739 N N . LEU A 1 93 ? 22.333 -2.893 -10.420 1.00 78.12 93 LEU A N 1
ATOM 740 C CA . LEU A 1 93 ? 21.362 -2.715 -9.351 1.00 78.12 93 LEU A CA 1
ATOM 741 C C . LEU A 1 93 ? 21.770 -3.528 -8.113 1.00 78.12 93 LEU A C 1
ATOM 743 O O . LEU A 1 93 ? 21.794 -2.980 -7.017 1.00 78.12 93 LEU A O 1
ATOM 747 N N . LYS A 1 94 ? 22.192 -4.787 -8.252 1.00 79.00 94 LYS A N 1
ATOM 748 C CA . LYS A 1 94 ? 22.512 -5.688 -7.124 1.00 79.00 94 LYS A CA 1
ATOM 749 C C . LYS A 1 94 ? 23.546 -5.141 -6.158 1.00 79.00 94 LYS A C 1
ATOM 751 O O . LYS A 1 94 ? 23.380 -5.270 -4.951 1.00 79.00 94 LYS A O 1
ATOM 756 N N . GLU A 1 95 ? 24.618 -4.554 -6.683 1.00 73.81 95 GLU A N 1
ATOM 757 C CA . GLU A 1 95 ? 25.717 -4.038 -5.861 1.00 73.81 95 GLU A CA 1
ATOM 758 C C . GLU A 1 95 ? 25.212 -2.966 -4.885 1.00 73.81 95 GLU A C 1
ATOM 760 O O . GLU A 1 95 ? 25.504 -3.003 -3.688 1.00 73.81 95 GLU A O 1
ATOM 765 N N . ASN A 1 96 ? 24.356 -2.073 -5.381 1.00 67.25 96 ASN A N 1
ATOM 766 C CA . ASN A 1 96 ? 23.815 -0.957 -4.611 1.00 67.25 96 ASN A CA 1
ATOM 767 C C . ASN A 1 96 ? 22.632 -1.363 -3.715 1.00 67.25 96 ASN A C 1
ATOM 769 O O . ASN A 1 96 ? 22.361 -0.691 -2.716 1.00 67.25 96 ASN A O 1
ATOM 773 N N . TRP A 1 97 ? 21.975 -2.479 -4.046 1.00 67.00 97 TRP A N 1
ATOM 774 C CA . TRP A 1 97 ? 20.785 -3.018 -3.381 1.00 67.00 97 TRP A CA 1
ATOM 775 C C . TRP A 1 97 ? 21.059 -4.233 -2.481 1.00 67.00 97 TRP A C 1
ATOM 777 O O . TRP A 1 97 ? 20.123 -4.881 -2.013 1.00 67.00 97 TRP A O 1
ATOM 787 N N . SER A 1 98 ? 22.326 -4.559 -2.213 1.00 62.28 98 SER A N 1
ATOM 788 C CA . SER A 1 98 ? 22.673 -5.652 -1.300 1.00 62.28 98 SER A CA 1
ATOM 789 C C . SER A 1 98 ? 22.004 -5.463 0.076 1.00 62.28 98 SER A C 1
ATOM 791 O O . SER A 1 98 ? 22.130 -4.414 0.705 1.00 62.28 98 SER A O 1
ATOM 793 N N . GLY A 1 99 ? 21.243 -6.475 0.516 1.00 60.00 99 GLY A N 1
ATOM 794 C CA . GLY A 1 99 ? 20.465 -6.455 1.766 1.00 60.00 99 GLY A CA 1
ATOM 795 C C . GLY A 1 99 ? 18.986 -6.063 1.629 1.00 60.00 99 GLY A C 1
ATOM 796 O O . GLY A 1 99 ? 18.261 -6.135 2.613 1.00 60.00 99 GLY A O 1
ATOM 797 N N . SER A 1 100 ? 18.525 -5.677 0.437 1.00 60.75 100 SER A N 1
ATOM 798 C CA . SER A 1 100 ? 17.108 -5.437 0.138 1.00 60.75 100 SER A CA 1
ATOM 799 C C . SER A 1 100 ? 16.362 -6.741 -0.168 1.00 60.75 100 SER A C 1
ATOM 801 O O . SER A 1 100 ? 16.854 -7.548 -0.952 1.00 60.75 100 SER A O 1
ATOM 803 N N . GLU A 1 101 ? 15.152 -6.910 0.374 1.00 58.84 101 GLU A N 1
ATOM 804 C CA . GLU A 1 101 ? 14.229 -8.002 -0.002 1.00 58.84 101 GLU A CA 1
ATOM 805 C C . GLU A 1 101 ? 13.391 -7.670 -1.248 1.00 58.84 101 GLU A C 1
ATOM 807 O O . GLU A 1 101 ? 12.885 -8.566 -1.919 1.00 58.84 101 GLU A O 1
ATOM 812 N N . ALA A 1 102 ? 13.266 -6.385 -1.596 1.00 56.34 102 ALA A N 1
ATOM 813 C CA . ALA A 1 102 ? 12.568 -5.973 -2.806 1.00 56.34 102 ALA A CA 1
ATOM 814 C C . ALA A 1 102 ? 13.280 -6.537 -4.038 1.00 56.34 102 ALA A C 1
ATOM 816 O O . ALA A 1 102 ? 14.491 -6.382 -4.143 1.00 56.34 102 ALA A O 1
ATOM 817 N N . SER A 1 103 ? 12.546 -7.134 -4.976 1.00 56.72 103 SER A N 1
ATOM 818 C CA . SER A 1 103 ? 13.080 -7.551 -6.284 1.00 56.72 103 SER A CA 1
ATOM 819 C C . SER A 1 103 ? 12.575 -6.670 -7.422 1.00 56.72 103 SER A C 1
ATOM 821 O O . SER A 1 103 ? 13.175 -6.681 -8.498 1.00 56.72 103 SER A O 1
ATOM 823 N N . TYR A 1 104 ? 11.504 -5.906 -7.167 1.00 58.16 104 TYR A N 1
ATOM 824 C CA . TYR A 1 104 ? 10.808 -5.066 -8.129 1.00 58.16 104 TYR A CA 1
ATOM 825 C C . TYR A 1 104 ? 10.304 -3.764 -7.500 1.00 58.16 104 TYR A C 1
ATOM 827 O O . TYR A 1 104 ? 9.800 -3.735 -6.379 1.00 58.16 104 TYR A O 1
ATOM 835 N N . LEU A 1 105 ? 10.409 -2.681 -8.270 1.00 61.28 105 LEU A N 1
ATOM 836 C CA . LEU A 1 105 ? 9.937 -1.342 -7.923 1.00 61.28 105 LEU A CA 1
ATOM 837 C C . LEU A 1 105 ? 9.175 -0.757 -9.112 1.00 61.28 105 LEU A C 1
ATOM 839 O O . LEU A 1 105 ? 9.712 -0.775 -10.222 1.00 61.28 105 LEU A O 1
ATOM 843 N N . ARG A 1 106 ? 7.966 -0.226 -8.876 1.00 64.25 106 ARG A N 1
ATOM 844 C CA . ARG A 1 106 ? 7.124 0.404 -9.905 1.00 64.25 106 ARG A CA 1
ATOM 845 C C . ARG A 1 106 ? 6.595 1.774 -9.506 1.00 64.25 106 ARG A C 1
ATOM 847 O O . ARG A 1 106 ? 6.160 1.971 -8.378 1.00 64.25 106 ARG A O 1
ATOM 854 N N . PHE A 1 107 ? 6.554 2.679 -10.486 1.00 63.25 107 PHE A N 1
ATOM 855 C CA . PHE A 1 107 ? 5.991 4.023 -10.362 1.00 63.25 107 PHE A CA 1
ATOM 856 C C . PHE A 1 107 ? 4.945 4.291 -11.441 1.00 63.25 107 PHE A C 1
ATOM 858 O O . PHE A 1 107 ? 5.124 3.855 -12.576 1.00 63.25 107 PHE A O 1
ATOM 865 N N . TYR A 1 108 ? 3.917 5.068 -11.096 1.00 55.72 108 TYR A N 1
ATOM 866 C CA . TYR A 1 108 ? 2.876 5.536 -12.011 1.00 55.72 108 TYR A CA 1
ATOM 867 C C . TYR A 1 108 ? 2.934 7.064 -12.165 1.00 55.72 108 TYR A C 1
ATOM 869 O O . TYR A 1 108 ? 3.006 7.780 -11.166 1.00 55.72 108 TYR A O 1
ATOM 877 N N . ILE A 1 109 ? 2.915 7.574 -13.404 1.00 57.62 109 ILE A N 1
ATOM 878 C CA . ILE A 1 109 ? 3.009 9.016 -13.704 1.00 57.62 109 ILE A CA 1
ATOM 879 C C . ILE A 1 109 ? 1.662 9.513 -14.247 1.00 57.62 109 ILE A C 1
ATOM 881 O O . ILE A 1 109 ? 1.259 9.133 -15.341 1.00 57.62 109 ILE A O 1
ATOM 885 N N . LEU A 1 110 ? 0.988 10.392 -13.494 1.00 46.69 110 LEU A N 1
ATOM 886 C CA . LEU A 1 110 ? -0.376 10.864 -13.792 1.00 46.69 110 LEU A CA 1
ATOM 887 C C . LEU A 1 110 ? -0.462 12.074 -14.733 1.00 46.69 110 LEU A C 1
ATOM 889 O O . LEU A 1 110 ? -1.490 12.275 -15.379 1.00 46.69 110 LEU A O 1
ATOM 893 N N . ARG A 1 111 ? 0.562 12.937 -14.785 1.00 49.22 111 ARG A N 1
ATOM 894 C CA . ARG A 1 111 ? 0.489 14.191 -15.551 1.00 49.22 111 ARG A CA 1
ATOM 895 C C . ARG A 1 111 ? 1.855 14.691 -16.006 1.00 49.22 111 ARG A C 1
ATOM 897 O O . ARG A 1 111 ? 2.845 14.597 -15.288 1.00 49.22 111 ARG A O 1
ATOM 904 N N . TYR A 1 112 ? 1.884 15.289 -17.194 1.00 51.28 112 TYR A N 1
ATOM 905 C CA . TYR A 1 112 ? 3.079 15.885 -17.784 1.00 51.28 112 TYR A CA 1
ATOM 906 C C . TYR A 1 112 ? 3.301 17.331 -17.302 1.00 51.28 112 TYR A C 1
ATOM 908 O O . TYR A 1 112 ? 2.437 18.185 -17.492 1.00 51.28 112 TYR A O 1
ATOM 916 N N . GLY A 1 113 ? 4.458 17.604 -16.681 1.00 51.62 113 GLY A N 1
ATOM 917 C CA . GLY A 1 113 ? 4.917 18.950 -16.283 1.00 51.62 113 GLY A CA 1
ATOM 918 C C . GLY A 1 113 ? 5.467 19.044 -14.853 1.00 51.62 113 GLY A C 1
ATOM 919 O O . GLY A 1 113 ? 6.409 19.790 -14.611 1.00 51.62 113 GLY A O 1
ATOM 920 N N . ALA A 1 114 ? 4.935 18.233 -13.939 1.00 53.06 114 ALA A N 1
ATOM 921 C CA . ALA A 1 114 ? 5.474 17.987 -12.606 1.00 53.06 114 ALA A CA 1
ATOM 922 C C . ALA A 1 114 ? 5.325 16.489 -12.330 1.00 53.06 114 ALA A C 1
ATOM 924 O O . ALA A 1 114 ? 4.246 15.935 -12.539 1.00 53.06 114 ALA A O 1
ATOM 925 N N . LEU A 1 115 ? 6.405 15.819 -11.925 1.00 52.06 115 LEU A N 1
ATOM 926 C CA . LEU A 1 115 ? 6.339 14.410 -11.550 1.00 52.06 115 LEU A CA 1
ATOM 927 C C . LEU A 1 115 ? 5.541 14.282 -10.255 1.00 52.06 115 LEU A C 1
ATOM 929 O O . LEU A 1 115 ? 6.065 14.511 -9.167 1.00 52.06 115 LEU A O 1
ATOM 933 N N . THR A 1 116 ? 4.268 13.935 -10.390 1.00 51.12 116 THR A N 1
ATOM 934 C CA . THR A 1 116 ? 3.429 13.501 -9.278 1.00 51.12 116 THR A CA 1
ATOM 935 C C . THR A 1 116 ? 3.215 12.005 -9.431 1.00 51.12 116 THR A C 1
ATOM 937 O O . THR A 1 116 ? 2.626 11.552 -10.416 1.00 51.12 116 THR A O 1
ATOM 940 N N . PHE A 1 117 ? 3.738 11.249 -8.473 1.00 56.50 117 PHE A N 1
ATOM 941 C CA . PHE A 1 117 ? 3.469 9.826 -8.332 1.00 56.50 117 PHE A CA 1
ATOM 942 C C . PHE A 1 117 ? 2.256 9.677 -7.423 1.00 56.50 117 PHE A C 1
ATOM 944 O O . PHE A 1 117 ? 2.185 10.360 -6.404 1.00 56.50 117 PHE A O 1
ATOM 951 N N . SER A 1 118 ? 1.301 8.824 -7.789 1.00 50.47 118 SER A N 1
ATOM 952 C CA . SER A 1 118 ? 0.187 8.512 -6.887 1.00 50.47 118 SER A CA 1
ATOM 953 C C . SER A 1 118 ? 0.534 7.395 -5.915 1.00 50.47 118 SER A C 1
ATOM 955 O O . SER A 1 118 ? 0.115 7.474 -4.772 1.00 50.47 118 SER A O 1
ATOM 957 N N . GLN A 1 119 ? 1.292 6.380 -6.358 1.00 63.16 119 GLN A N 1
ATOM 958 C CA . GLN A 1 119 ? 1.701 5.222 -5.558 1.00 63.16 119 GLN A CA 1
ATOM 959 C C . GLN A 1 119 ? 3.002 4.589 -6.079 1.00 63.16 119 GLN A C 1
ATOM 961 O O . GLN A 1 119 ? 3.335 4.691 -7.266 1.00 63.16 119 GLN A O 1
ATOM 966 N N . MET A 1 120 ? 3.694 3.888 -5.180 1.00 68.62 120 MET A N 1
ATOM 967 C CA . MET A 1 120 ? 4.855 3.043 -5.447 1.00 68.62 120 MET A CA 1
ATOM 968 C C . MET A 1 120 ? 4.550 1.630 -4.945 1.00 68.62 120 MET A C 1
ATOM 970 O O . MET A 1 120 ? 4.154 1.472 -3.796 1.00 68.62 120 MET A O 1
ATOM 974 N N . VAL A 1 121 ? 4.727 0.615 -5.795 1.00 71.12 121 VAL A N 1
ATOM 975 C CA . VAL A 1 121 ? 4.586 -0.794 -5.389 1.00 71.12 121 VAL A CA 1
ATOM 976 C C . VAL A 1 121 ? 5.972 -1.419 -5.337 1.00 71.12 121 VAL A C 1
ATOM 978 O O . VAL A 1 121 ? 6.706 -1.382 -6.332 1.00 71.12 121 VAL A O 1
ATOM 981 N N . VAL A 1 122 ? 6.313 -1.979 -4.181 1.00 70.81 122 VAL A N 1
ATOM 982 C CA . VAL A 1 122 ? 7.562 -2.698 -3.926 1.00 70.81 122 VAL A CA 1
ATOM 983 C C . VAL A 1 122 ? 7.201 -4.144 -3.614 1.00 70.81 122 VAL A C 1
ATOM 985 O O . VAL A 1 122 ? 6.410 -4.384 -2.709 1.00 70.81 122 VAL A O 1
ATOM 988 N N . ALA A 1 123 ? 7.741 -5.091 -4.378 1.00 71.62 123 ALA A N 1
ATOM 989 C CA . ALA A 1 123 ? 7.440 -6.512 -4.217 1.00 71.62 123 ALA A CA 1
ATOM 990 C C . ALA A 1 123 ? 8.660 -7.383 -4.541 1.00 71.62 123 ALA A C 1
ATOM 992 O O . ALA A 1 123 ? 9.643 -6.926 -5.139 1.00 71.62 123 ALA A O 1
ATOM 993 N N . ASP A 1 124 ? 8.593 -8.651 -4.159 1.00 73.12 124 ASP A N 1
ATOM 994 C CA . ASP A 1 124 ? 9.538 -9.703 -4.538 1.00 73.12 124 ASP A CA 1
ATOM 995 C C . ASP A 1 124 ? 9.202 -10.343 -5.902 1.00 73.12 124 ASP A C 1
ATOM 997 O O . ASP A 1 124 ? 10.016 -11.078 -6.463 1.00 73.12 124 ASP A O 1
ATOM 1001 N N . GLU A 1 125 ? 8.061 -9.987 -6.501 1.00 76.94 125 GLU A N 1
ATOM 1002 C CA . GLU A 1 125 ? 7.628 -10.440 -7.825 1.00 76.94 125 GLU A CA 1
ATOM 1003 C C . GLU A 1 125 ? 7.297 -9.306 -8.815 1.00 76.94 125 GLU A C 1
ATOM 1005 O O . GLU A 1 125 ? 7.237 -8.122 -8.479 1.00 76.94 125 GLU A O 1
ATOM 1010 N N . LYS A 1 126 ? 7.100 -9.662 -10.092 1.00 76.88 126 LYS A N 1
ATOM 1011 C CA . LYS A 1 126 ? 6.834 -8.696 -11.165 1.00 76.88 126 LYS A CA 1
ATOM 1012 C C . LYS A 1 126 ? 5.435 -8.078 -11.017 1.00 76.88 126 LYS A C 1
ATOM 1014 O O . LYS A 1 126 ? 4.436 -8.715 -11.330 1.00 76.88 126 LYS A O 1
ATOM 1019 N N . THR A 1 127 ? 5.377 -6.780 -10.724 1.00 75.19 127 THR A N 1
ATOM 1020 C CA . THR A 1 127 ? 4.130 -6.022 -10.464 1.00 75.19 127 THR A CA 1
ATOM 1021 C C . THR A 1 127 ? 3.559 -5.268 -11.676 1.00 75.19 127 THR A C 1
ATOM 1023 O O . THR A 1 127 ? 2.812 -4.292 -11.536 1.00 75.19 127 THR A O 1
ATOM 1026 N N . VAL A 1 128 ? 3.909 -5.668 -12.905 1.00 74.94 128 VAL A N 1
ATOM 1027 C CA . VAL A 1 128 ? 3.348 -5.039 -14.121 1.00 74.94 128 VAL A CA 1
ATOM 1028 C C . VAL A 1 128 ? 1.846 -5.322 -14.193 1.00 74.94 128 VAL A C 1
ATOM 1030 O O . VAL A 1 128 ? 1.426 -6.461 -14.023 1.00 74.94 128 VAL A O 1
ATOM 1033 N N . GLY A 1 129 ? 1.041 -4.284 -14.431 1.00 77.25 129 GLY A N 1
ATOM 1034 C CA . GLY A 1 129 ? -0.425 -4.378 -14.466 1.00 77.25 129 GLY A CA 1
ATOM 1035 C C . GLY A 1 129 ? -1.115 -4.253 -13.100 1.00 77.25 129 GLY A C 1
ATOM 1036 O O . GLY A 1 129 ? -2.318 -4.014 -13.052 1.00 77.25 129 GLY A O 1
ATOM 1037 N N . TRP A 1 130 ? -0.375 -4.312 -11.986 1.00 84.19 130 TRP A N 1
ATOM 1038 C CA . TRP A 1 130 ? -0.936 -4.073 -10.650 1.00 84.19 130 TRP A CA 1
ATOM 1039 C C . TRP A 1 130 ? -1.476 -2.643 -10.521 1.00 84.19 130 TRP A C 1
ATOM 1041 O O . TRP A 1 130 ? -1.032 -1.724 -11.208 1.00 84.19 130 TRP A O 1
ATOM 1051 N N . ARG A 1 131 ? -2.457 -2.411 -9.662 1.00 82.69 131 ARG A N 1
ATOM 1052 C CA . ARG A 1 131 ? -2.975 -1.062 -9.411 1.00 82.69 131 ARG A CA 1
ATOM 1053 C C . ARG A 1 131 ? -3.288 -0.945 -7.937 1.00 82.69 131 ARG A C 1
ATOM 1055 O O . ARG A 1 131 ? -3.674 -1.931 -7.320 1.00 82.69 131 ARG A O 1
ATOM 1062 N N . VAL A 1 132 ? -3.127 0.254 -7.393 1.00 85.69 132 VAL A N 1
ATOM 1063 C CA . VAL A 1 132 ? -3.538 0.545 -6.023 1.00 85.69 132 VAL A CA 1
ATOM 1064 C C . VAL A 1 132 ? -4.848 1.314 -6.082 1.00 85.69 132 VAL A C 1
ATOM 1066 O O . VAL A 1 132 ? -4.973 2.318 -6.788 1.00 85.69 132 VAL A O 1
ATOM 1069 N N . LYS A 1 133 ? -5.832 0.822 -5.338 1.00 89.31 133 LYS A N 1
ATOM 1070 C CA . LYS A 1 133 ? -7.110 1.483 -5.129 1.00 89.31 133 LYS A CA 1
ATOM 1071 C C . LYS A 1 133 ? -7.171 1.906 -3.667 1.00 89.31 133 LYS A C 1
ATOM 1073 O O . LYS A 1 133 ? -7.247 1.062 -2.786 1.00 89.31 133 LYS A O 1
ATOM 1078 N N . THR A 1 134 ? -7.140 3.213 -3.429 1.00 89.62 134 THR A N 1
ATOM 1079 C CA . THR A 1 134 ? -7.392 3.772 -2.099 1.00 89.62 134 THR A CA 1
ATOM 1080 C C . THR A 1 134 ? -8.896 3.791 -1.858 1.00 89.62 134 THR A C 1
ATOM 1082 O O . THR A 1 134 ? -9.648 4.316 -2.690 1.00 89.62 134 THR A O 1
ATOM 1085 N N . LEU A 1 135 ? -9.319 3.195 -0.748 1.00 91.25 135 LEU A N 1
ATOM 1086 C CA . LEU A 1 135 ? -10.679 3.302 -0.232 1.00 91.25 135 LEU A CA 1
ATOM 1087 C C . LEU A 1 135 ? -10.697 4.391 0.838 1.00 91.25 135 LEU A C 1
ATOM 1089 O O . LEU A 1 135 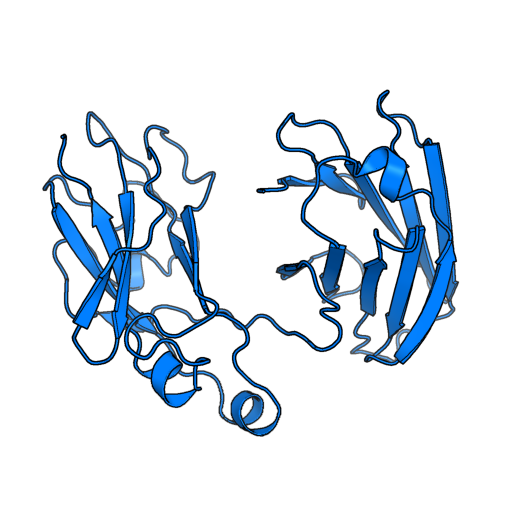? -9.725 4.552 1.575 1.00 91.25 135 LEU A O 1
ATOM 1093 N N . THR A 1 136 ? -11.783 5.152 0.907 1.00 89.00 136 THR A N 1
ATOM 1094 C CA . THR A 1 136 ? -11.933 6.237 1.882 1.00 89.00 136 THR A CA 1
ATOM 1095 C C . THR A 1 136 ? -13.008 5.847 2.893 1.00 89.00 136 THR A C 1
ATOM 1097 O O . THR A 1 136 ? -14.030 5.303 2.465 1.00 89.00 136 THR A O 1
ATOM 1100 N N . PRO A 1 137 ? -12.808 6.119 4.196 1.00 93.44 137 PRO A N 1
ATOM 1101 C CA . PRO A 1 137 ? -13.859 5.984 5.197 1.00 93.44 137 PRO A CA 1
ATOM 1102 C C . PRO A 1 137 ? -15.106 6.771 4.788 1.00 93.44 137 PRO A C 1
ATOM 1104 O O . PRO A 1 137 ? -15.000 7.955 4.460 1.00 93.44 137 PRO A O 1
ATOM 1107 N N . ASP A 1 138 ? -16.278 6.145 4.800 1.00 94.81 138 ASP A N 1
ATOM 1108 C CA . ASP A 1 138 ? -17.540 6.795 4.418 1.00 94.81 138 ASP A CA 1
ATOM 1109 C C . ASP A 1 138 ? -18.573 6.847 5.547 1.00 94.81 138 ASP A C 1
ATOM 1111 O O . ASP A 1 138 ? -19.460 7.705 5.541 1.00 94.81 138 ASP A O 1
ATOM 1115 N N . SER A 1 139 ? -18.431 5.983 6.548 1.00 95.94 139 SER A N 1
ATOM 1116 C CA . SER A 1 139 ? -19.348 5.888 7.672 1.00 95.94 139 SER A CA 1
ATOM 1117 C C . SER A 1 139 ? -18.693 5.221 8.884 1.00 95.94 139 SER A C 1
ATOM 1119 O O . SER A 1 139 ? -17.613 4.630 8.812 1.00 95.94 139 SER A O 1
ATOM 1121 N N . ALA A 1 140 ? -19.323 5.407 10.043 1.00 96.69 140 ALA A N 1
ATOM 1122 C CA . ALA A 1 140 ? -18.881 4.828 11.302 1.00 96.69 140 ALA A CA 1
ATOM 1123 C C . ALA A 1 140 ? -18.947 3.292 11.245 1.00 96.69 140 ALA A C 1
ATOM 1125 O O . ALA A 1 140 ? -19.967 2.737 10.840 1.00 96.69 140 ALA A O 1
ATOM 1126 N N . GLY A 1 141 ? -17.877 2.622 11.677 1.00 96.88 141 GLY A N 1
ATOM 1127 C CA . GLY A 1 141 ? -17.856 1.177 11.898 1.00 96.88 141 GLY A CA 1
ATOM 1128 C C . GLY A 1 141 ? -18.367 0.795 13.288 1.00 96.88 141 GLY A C 1
ATOM 1129 O O . GLY A 1 141 ? -18.925 1.616 14.023 1.00 96.88 141 GLY A O 1
ATOM 1130 N N . THR A 1 142 ? -18.125 -0.454 13.669 1.00 97.44 142 THR A N 1
ATOM 1131 C CA . THR A 1 142 ? -18.605 -1.086 14.907 1.00 97.44 142 THR A CA 1
ATOM 1132 C C . THR A 1 142 ? -18.150 -0.364 16.180 1.00 97.44 142 THR A C 1
ATOM 1134 O O . THR A 1 142 ? -18.944 -0.181 17.104 1.00 97.44 142 THR A O 1
ATOM 1137 N N . TYR A 1 143 ? -16.887 0.062 16.241 1.00 97.44 143 TYR A N 1
ATOM 1138 C CA . TYR A 1 143 ? -16.300 0.765 17.388 1.00 97.44 143 TYR A CA 1
ATOM 1139 C C . TYR A 1 143 ? -16.215 2.273 17.143 1.00 97.44 143 TYR A C 1
ATOM 1141 O O . TYR A 1 143 ? -15.622 2.692 16.148 1.00 97.44 143 TYR A O 1
ATOM 1149 N N . GLN A 1 144 ? -16.781 3.059 18.068 1.00 96.69 144 GLN A N 1
ATOM 1150 C CA . GLN A 1 144 ? -16.842 4.529 18.053 1.00 96.69 144 GLN A CA 1
ATOM 1151 C C . GLN A 1 144 ? -16.474 5.097 19.436 1.00 96.69 144 GLN A C 1
ATOM 1153 O O . GLN A 1 144 ? -17.291 5.736 20.099 1.00 96.69 144 GLN A O 1
ATOM 1158 N N . GLU A 1 145 ? -15.283 4.769 19.936 1.00 96.12 145 GLU A N 1
ATOM 1159 C CA . GLU A 1 145 ? -14.860 5.126 21.301 1.00 96.12 145 GLU A CA 1
ATOM 1160 C C . GLU A 1 145 ? -14.021 6.414 21.345 1.00 96.12 145 GLU A C 1
ATOM 1162 O O . GLU A 1 145 ? -13.611 6.856 22.419 1.00 96.12 145 GLU A O 1
ATOM 1167 N N . TYR A 1 146 ? -13.775 7.033 20.187 1.00 93.88 146 TYR A N 1
ATOM 1168 C CA . TYR A 1 146 ? -13.128 8.337 20.072 1.00 93.88 146 TYR A CA 1
ATOM 1169 C C . TYR A 1 146 ? -14.173 9.455 20.013 1.00 93.88 146 TYR A C 1
ATOM 1171 O O . TYR A 1 146 ? -15.342 9.245 19.702 1.00 93.88 146 TYR A O 1
ATOM 1179 N N . SER A 1 147 ? -13.744 10.677 20.322 1.00 91.06 147 SER A N 1
ATOM 1180 C CA . SER A 1 147 ? -14.629 11.844 20.447 1.00 91.06 147 SER A CA 1
ATOM 1181 C C . SER A 1 147 ? -15.066 12.502 19.128 1.00 91.06 147 SER A C 1
ATOM 1183 O O . SER A 1 147 ? -15.831 13.464 19.180 1.00 91.06 147 SER A O 1
ATOM 1185 N N . GLY A 1 148 ? -14.615 12.006 17.973 1.00 87.75 148 GLY A N 1
ATOM 1186 C CA . GLY A 1 148 ? -14.967 12.551 16.657 1.00 87.75 148 GLY A CA 1
ATOM 1187 C C . GLY A 1 148 ? -15.433 11.477 15.673 1.00 87.75 148 GLY A C 1
ATOM 1188 O O . GLY A 1 148 ? -15.582 10.310 16.038 1.00 87.75 148 GLY A O 1
ATOM 1189 N N . ASP A 1 149 ? -15.716 11.877 14.438 1.00 88.31 149 ASP A N 1
ATOM 1190 C CA . ASP A 1 149 ? -16.387 11.047 13.437 1.00 88.31 149 ASP A CA 1
ATOM 1191 C C . ASP A 1 149 ? -15.605 10.925 12.113 1.00 88.31 149 ASP A C 1
ATOM 1193 O O . ASP A 1 149 ? -14.416 11.230 12.018 1.00 88.31 149 ASP A O 1
ATOM 1197 N N . VAL A 1 150 ? -16.250 10.387 11.075 1.00 90.50 150 VAL A N 1
ATOM 1198 C CA . VAL A 1 150 ? -15.646 10.215 9.741 1.00 90.50 150 VAL A CA 1
ATOM 1199 C C . VAL A 1 150 ? -15.243 11.551 9.106 1.00 90.50 150 VAL A C 1
ATOM 1201 O O . VAL A 1 150 ? -14.285 11.613 8.334 1.00 90.50 150 VAL A O 1
ATOM 1204 N N . SER A 1 151 ? -15.964 12.634 9.393 1.00 88.56 151 SER A N 1
ATOM 1205 C CA . SER A 1 151 ? -15.688 13.947 8.810 1.00 88.56 151 SER A CA 1
ATOM 1206 C C . SER A 1 151 ? -14.389 14.560 9.337 1.00 88.56 151 SER A C 1
ATOM 1208 O O . SER A 1 151 ? -13.678 15.219 8.575 1.00 88.56 151 SER A O 1
ATOM 1210 N N . ASP A 1 152 ? -14.030 14.253 10.582 1.00 85.94 152 ASP A N 1
ATOM 1211 C CA . ASP A 1 152 ? -12.804 14.710 11.240 1.00 85.94 152 ASP A CA 1
ATOM 1212 C C . ASP A 1 152 ? -11.540 14.065 10.638 1.00 85.94 152 ASP A C 1
ATOM 1214 O O . ASP A 1 152 ? -10.475 14.687 10.585 1.00 85.94 152 ASP A O 1
ATOM 1218 N N . ILE A 1 153 ? -11.651 12.841 10.105 1.00 83.88 153 ILE A N 1
ATOM 1219 C CA . ILE A 1 153 ? -10.526 12.121 9.477 1.00 83.88 153 ILE A CA 1
ATOM 1220 C C . ILE A 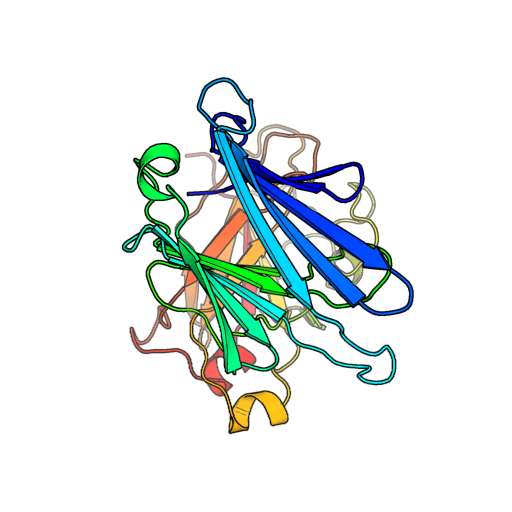1 153 ? -10.438 12.297 7.957 1.00 83.88 153 ILE A C 1
ATOM 1222 O O . ILE A 1 153 ? -9.374 12.097 7.378 1.00 83.88 153 ILE A O 1
ATOM 1226 N N . ASN A 1 154 ? -11.523 12.721 7.306 1.00 81.56 154 ASN A N 1
ATOM 1227 C CA . ASN A 1 154 ? -11.553 13.010 5.868 1.00 81.56 154 ASN A CA 1
ATOM 1228 C C . ASN A 1 154 ? -11.168 14.468 5.532 1.00 81.56 154 ASN A C 1
ATOM 1230 O O . ASN A 1 154 ? -11.298 14.909 4.385 1.00 81.56 154 ASN A O 1
ATOM 1234 N N . SER A 1 155 ? -10.704 15.240 6.520 1.00 71.19 155 SER A N 1
ATOM 1235 C CA . SER A 1 155 ? -10.264 16.626 6.346 1.00 71.19 155 SER A CA 1
ATOM 1236 C C . SER A 1 155 ? -8.960 16.734 5.539 1.00 71.19 155 SER A C 1
ATOM 1238 O O . SER A 1 155 ? -8.042 15.931 5.672 1.00 71.19 155 SER A O 1
ATOM 1240 N N . ILE A 1 156 ? -8.837 17.806 4.747 1.00 63.47 156 ILE A N 1
ATOM 1241 C CA . ILE A 1 156 ? -7.620 18.147 3.978 1.00 63.47 156 ILE A CA 1
ATOM 1242 C C . ILE A 1 156 ? -6.438 18.492 4.909 1.00 63.47 156 ILE A C 1
ATOM 1244 O O . ILE A 1 156 ? -5.282 18.445 4.489 1.00 63.47 156 ILE A O 1
ATOM 1248 N N . ALA A 1 157 ? -6.714 18.844 6.167 1.00 70.62 157 ALA A N 1
ATOM 1249 C CA . ALA A 1 157 ? -5.703 19.126 7.176 1.00 70.62 157 ALA A CA 1
ATOM 1250 C C . ALA A 1 157 ? -6.068 18.439 8.496 1.00 70.62 157 ALA A C 1
ATOM 1252 O O . ALA A 1 157 ? -7.086 18.766 9.110 1.00 70.62 157 ALA A O 1
ATOM 1253 N N . LEU A 1 158 ? -5.211 17.516 8.935 1.00 71.06 158 LEU A N 1
ATOM 1254 C CA . LEU A 1 158 ? -5.268 16.943 10.276 1.00 71.06 158 LEU A CA 1
ATOM 1255 C C . LEU A 1 158 ? -4.587 17.900 11.258 1.00 71.06 158 LEU A C 1
ATOM 1257 O O . LEU A 1 158 ? -3.485 18.393 11.013 1.00 71.06 158 LEU A O 1
ATOM 1261 N N . SER A 1 159 ? -5.253 18.171 12.375 1.00 75.56 159 SER A N 1
ATOM 1262 C CA . SER A 1 159 ? -4.725 18.982 13.469 1.00 75.56 159 SER A CA 1
ATOM 1263 C C . SER A 1 159 ? -5.193 18.405 14.798 1.00 75.56 159 SER A C 1
ATOM 1265 O O . SER A 1 159 ? -6.204 17.713 14.846 1.00 75.56 159 SER A O 1
ATOM 1267 N N . SER A 1 160 ? -4.514 18.729 15.897 1.00 74.94 160 SER A N 1
ATOM 1268 C CA . SER A 1 160 ? -4.977 18.329 17.232 1.00 74.94 160 SER A CA 1
ATOM 1269 C C . SER A 1 160 ? -6.336 18.929 17.619 1.00 74.94 160 SER A C 1
ATOM 1271 O O . SER A 1 160 ? -6.936 18.472 18.582 1.00 74.94 160 SER A O 1
ATOM 1273 N N . GLU A 1 161 ? -6.809 19.964 16.915 1.00 76.50 161 GLU A N 1
ATOM 1274 C CA . GLU A 1 161 ? -8.104 20.611 17.173 1.00 76.50 161 GLU A CA 1
ATOM 1275 C C . GLU A 1 161 ? -9.264 19.950 16.419 1.00 76.50 161 GLU A C 1
ATOM 1277 O O . GLU A 1 161 ? -10.415 20.114 16.811 1.00 76.50 161 GLU A O 1
ATOM 1282 N N . THR A 1 162 ? -8.967 19.236 15.330 1.00 77.06 162 THR A N 1
ATOM 1283 C CA . THR A 1 162 ? -9.965 18.712 14.381 1.00 77.06 162 THR A CA 1
ATOM 1284 C C . THR A 1 162 ? -9.842 17.212 14.138 1.00 77.06 162 THR A C 1
ATOM 1286 O O . THR A 1 162 ? -10.560 16.684 13.305 1.00 77.06 162 THR A O 1
ATOM 1289 N N . ALA A 1 163 ? -8.884 16.537 14.774 1.00 83.19 163 ALA A N 1
ATOM 1290 C CA . ALA A 1 163 ? -8.679 15.103 14.621 1.00 83.19 163 ALA A CA 1
ATOM 1291 C C . ALA A 1 163 ? -9.453 14.316 15.681 1.00 83.19 163 ALA A C 1
ATOM 1293 O O . ALA A 1 163 ? -9.632 14.773 16.814 1.00 83.19 163 ALA A O 1
ATOM 1294 N N . ASN A 1 164 ? -9.807 13.078 15.337 1.00 89.19 164 ASN A N 1
ATOM 1295 C CA . ASN A 1 164 ? -10.346 12.125 16.300 1.00 89.19 164 ASN A CA 1
ATOM 1296 C C . ASN A 1 164 ? -9.343 11.898 17.425 1.00 89.19 164 ASN A C 1
ATOM 1298 O O . ASN A 1 164 ? -8.171 11.604 17.189 1.00 89.19 164 ASN A O 1
ATOM 1302 N N . SER A 1 165 ? -9.817 12.031 18.662 1.00 89.44 165 SER A N 1
ATOM 1303 C CA . SER A 1 165 ? -8.971 11.934 19.847 1.00 89.44 165 SER A CA 1
ATOM 1304 C C . SER A 1 165 ? -9.629 11.121 20.957 1.00 89.44 165 SER A C 1
ATOM 1306 O O . SER A 1 165 ? -10.859 11.037 21.054 1.00 89.44 165 SER A O 1
ATOM 1308 N N . THR A 1 166 ? -8.779 10.529 21.791 1.00 90.62 166 THR A N 1
ATOM 1309 C CA . THR A 1 166 ? -9.144 9.799 23.003 1.00 90.62 166 THR A CA 1
ATOM 1310 C C . THR A 1 166 ? -8.040 9.967 24.046 1.00 90.62 166 THR A C 1
ATOM 1312 O O . THR A 1 166 ? -6.871 10.150 23.701 1.00 90.62 166 THR A O 1
ATOM 1315 N N . ASP A 1 167 ? -8.409 9.893 25.319 1.00 87.94 167 ASP A N 1
ATOM 1316 C CA . ASP A 1 167 ? -7.508 9.766 26.469 1.00 87.94 167 ASP A CA 1
ATOM 1317 C C . ASP A 1 167 ? -7.644 8.394 27.159 1.00 87.94 167 ASP A C 1
ATOM 1319 O O . ASP A 1 167 ? -7.036 8.147 28.203 1.00 87.94 167 ASP A O 1
ATOM 1323 N N . THR A 1 168 ? -8.442 7.496 26.578 1.00 89.25 168 THR A N 1
ATOM 1324 C CA . THR A 1 168 ? -8.770 6.188 27.144 1.00 89.25 168 THR A CA 1
ATOM 1325 C C . THR A 1 168 ? -7.902 5.098 26.513 1.00 89.25 168 THR A C 1
ATOM 1327 O O . THR A 1 168 ? -7.892 4.916 25.297 1.00 89.25 168 THR A O 1
ATOM 1330 N N . HIS A 1 169 ? -7.167 4.354 27.345 1.00 87.25 169 HIS A N 1
ATOM 1331 C CA . HIS A 1 169 ? -6.413 3.174 26.909 1.00 87.25 169 HIS A CA 1
ATOM 1332 C C . HIS A 1 169 ? -7.351 2.056 26.444 1.00 87.25 169 HIS A C 1
ATOM 1334 O O . HIS A 1 169 ? -8.443 1.895 26.991 1.00 87.25 169 HIS A O 1
ATOM 1340 N N . GLY A 1 170 ? -6.932 1.311 25.420 1.00 89.94 170 GLY A N 1
ATOM 1341 C CA . GLY A 1 170 ? -7.754 0.270 24.807 1.00 89.94 170 GLY A CA 1
ATOM 1342 C C . GLY A 1 170 ? -8.913 0.802 23.962 1.00 89.94 170 GLY A C 1
ATOM 1343 O O . GLY A 1 170 ? -9.674 -0.009 23.441 1.00 89.94 170 GLY A O 1
ATOM 1344 N N . ALA A 1 171 ? -9.056 2.129 23.824 1.00 93.25 171 ALA A N 1
ATOM 1345 C CA . ALA A 1 171 ? -10.110 2.715 23.012 1.00 93.25 171 ALA A CA 1
ATOM 1346 C C . ALA A 1 171 ? -9.925 2.355 21.536 1.00 93.25 171 ALA A C 1
ATOM 1348 O O . ALA A 1 171 ? -8.811 2.428 20.999 1.00 93.25 171 ALA A O 1
ATOM 1349 N N . LYS A 1 172 ? -11.035 2.022 20.880 1.00 95.38 172 LYS A N 1
ATOM 1350 C CA . LYS A 1 172 ? -11.093 1.592 19.482 1.00 95.38 172 LYS A CA 1
ATOM 1351 C C . LYS A 1 172 ? -11.914 2.534 18.626 1.00 95.38 172 LYS A C 1
ATOM 1353 O O . LYS A 1 172 ? -12.956 3.053 19.029 1.00 95.38 172 LYS A O 1
ATOM 1358 N N . GLN A 1 173 ? -11.477 2.677 17.387 1.00 96.12 173 GLN A N 1
ATOM 1359 C CA . GLN A 1 173 ? -12.200 3.423 16.376 1.00 96.12 173 GLN A CA 1
ATOM 1360 C C . GLN A 1 173 ? -12.125 2.674 15.056 1.00 96.12 173 GLN A C 1
ATOM 1362 O O . GLN A 1 173 ? -11.032 2.348 14.606 1.00 96.12 173 GLN A O 1
ATOM 1367 N N . THR A 1 174 ? -13.275 2.417 14.437 1.00 97.19 174 THR A N 1
ATOM 1368 C CA . THR A 1 174 ? -13.379 1.717 13.145 1.00 97.19 174 THR A CA 1
ATOM 1369 C C . THR A 1 174 ? -14.314 2.446 12.197 1.00 97.19 174 THR A C 1
ATOM 1371 O O . THR A 1 174 ? -15.177 3.218 12.623 1.00 97.19 174 THR A O 1
ATOM 1374 N N . TYR A 1 175 ? -14.149 2.187 10.908 1.00 97.19 175 TYR A N 1
ATOM 1375 C CA . TYR A 1 175 ? -14.914 2.807 9.840 1.00 97.19 175 TYR A CA 1
ATOM 1376 C C . TYR A 1 175 ? -15.277 1.786 8.777 1.00 97.19 175 TYR A C 1
ATOM 1378 O O . TYR A 1 175 ? -14.531 0.833 8.541 1.00 97.19 175 TYR A O 1
ATOM 1386 N N . GLN A 1 176 ? -16.400 2.036 8.115 1.00 96.88 176 GLN A N 1
ATOM 1387 C CA . GLN A 1 176 ? -16.719 1.409 6.840 1.00 96.88 176 GLN A CA 1
ATOM 1388 C C . GLN A 1 176 ? -16.176 2.278 5.710 1.00 96.88 176 GLN A C 1
ATOM 1390 O O . GLN A 1 176 ? -15.927 3.478 5.877 1.00 96.88 176 GLN A O 1
ATOM 1395 N N . TYR A 1 177 ? -15.928 1.638 4.576 1.00 95.38 177 TYR A N 1
ATOM 1396 C CA . TYR A 1 177 ? -15.232 2.230 3.449 1.00 95.38 177 TYR A CA 1
ATOM 1397 C C . TYR A 1 177 ? -16.081 2.111 2.196 1.00 95.38 177 TYR A C 1
ATOM 1399 O O . TYR A 1 177 ? -16.843 1.165 2.027 1.00 95.38 177 TYR A O 1
ATOM 1407 N N . THR A 1 178 ? -15.874 3.044 1.274 1.00 93.81 178 THR A N 1
ATOM 1408 C CA . THR A 1 178 ? -16.501 2.974 -0.045 1.00 93.81 178 THR A CA 1
ATOM 1409 C C . THR A 1 178 ? -16.171 1.660 -0.754 1.00 93.81 178 THR A C 1
ATOM 1411 O O . THR A 1 178 ? -14.992 1.302 -0.831 1.00 93.81 178 THR A O 1
ATOM 1414 N N . ASP A 1 179 ? -17.163 1.042 -1.394 1.00 94.69 179 ASP A N 1
ATOM 1415 C CA . ASP A 1 179 ? -16.954 -0.140 -2.234 1.00 94.69 179 ASP A CA 1
ATOM 1416 C C . ASP A 1 179 ? -15.921 0.092 -3.351 1.00 94.69 179 ASP A C 1
ATOM 1418 O O . ASP A 1 179 ? -15.815 1.165 -3.968 1.00 94.69 179 ASP A O 1
ATOM 1422 N N . VAL A 1 180 ? -15.194 -0.970 -3.693 1.00 93.94 180 VAL A N 1
ATOM 1423 C CA . VAL A 1 180 ? -14.397 -1.038 -4.919 1.00 93.94 180 VAL A CA 1
ATOM 1424 C C . VAL A 1 180 ? -15.334 -0.941 -6.123 1.00 93.94 180 VAL A C 1
ATOM 1426 O O . VAL A 1 180 ? -16.308 -1.683 -6.227 1.00 93.94 180 VAL A O 1
ATOM 1429 N N . GLN A 1 181 ? -15.030 -0.065 -7.085 1.00 91.50 181 GLN A N 1
ATOM 1430 C CA . GLN A 1 181 ? -15.903 0.120 -8.248 1.00 91.50 181 GLN A CA 1
ATOM 1431 C C . GLN A 1 181 ? -16.031 -1.160 -9.082 1.00 91.50 181 GLN A C 1
ATOM 1433 O O . GLN A 1 181 ? -15.040 -1.847 -9.333 1.00 91.50 181 GLN A O 1
ATOM 1438 N N . SER A 1 182 ? -17.249 -1.451 -9.545 1.00 90.88 182 SER A N 1
ATOM 1439 C CA . SER A 1 182 ? -17.593 -2.702 -10.239 1.00 90.88 182 SER A CA 1
ATOM 1440 C C . SER A 1 182 ? -16.719 -3.006 -11.461 1.00 90.88 182 SER A C 1
ATOM 1442 O O . SER A 1 182 ? -16.400 -4.161 -11.721 1.00 90.88 182 SER A O 1
ATOM 1444 N N . GLU A 1 183 ? -16.265 -1.976 -12.171 1.00 89.31 183 GLU A N 1
ATOM 1445 C CA . GLU A 1 183 ? -15.409 -2.080 -13.353 1.00 89.31 183 GLU A CA 1
ATOM 1446 C C . GLU A 1 183 ? -14.007 -2.601 -13.015 1.00 89.31 183 GLU A C 1
ATOM 1448 O O . GLU A 1 183 ? -13.354 -3.221 -13.846 1.00 89.31 183 GLU A O 1
ATOM 1453 N N . ILE A 1 184 ? -13.525 -2.361 -11.792 1.00 89.38 184 ILE A N 1
ATOM 1454 C CA . ILE A 1 184 ? -12.264 -2.937 -11.309 1.00 89.38 184 ILE A CA 1
ATOM 1455 C C . ILE A 1 184 ? -12.471 -4.422 -10.999 1.00 89.38 184 ILE A C 1
ATOM 1457 O O . ILE A 1 184 ? -11.594 -5.242 -11.274 1.00 89.38 184 ILE A O 1
ATOM 1461 N N . GLN A 1 185 ? -13.639 -4.773 -10.456 1.00 90.81 185 GLN A N 1
ATOM 1462 C CA . GLN A 1 185 ? -13.924 -6.124 -9.979 1.00 90.81 185 GLN A CA 1
ATOM 1463 C C . GLN A 1 185 ? -14.002 -7.164 -11.106 1.00 90.81 185 GLN A C 1
ATOM 1465 O O . GLN A 1 185 ? -13.744 -8.343 -10.870 1.00 90.81 185 GLN A O 1
ATOM 1470 N N . THR A 1 186 ? -14.336 -6.750 -12.333 1.00 89.06 186 THR A N 1
ATOM 1471 C CA . THR A 1 186 ? -14.445 -7.660 -13.485 1.00 89.06 186 THR A CA 1
ATOM 1472 C C . THR A 1 186 ? -13.094 -8.096 -14.045 1.00 89.06 186 THR A C 1
ATOM 1474 O O . THR A 1 186 ? -12.969 -9.227 -14.515 1.00 89.06 186 THR A O 1
ATOM 1477 N N . ASP A 1 187 ? -12.091 -7.218 -13.983 1.00 88.31 187 ASP A N 1
ATOM 1478 C CA . ASP A 1 187 ? -10.832 -7.386 -14.721 1.00 88.31 187 ASP A CA 1
ATOM 1479 C C . ASP A 1 187 ? -9.621 -7.619 -13.807 1.00 88.31 187 ASP A C 1
ATOM 1481 O O . ASP A 1 187 ? -8.547 -8.001 -14.279 1.00 88.31 187 ASP A O 1
ATOM 1485 N N . MET A 1 188 ? -9.767 -7.387 -12.500 1.00 93.00 188 MET A N 1
ATOM 1486 C CA . MET A 1 188 ? -8.675 -7.471 -11.532 1.00 93.00 188 MET A CA 1
ATOM 1487 C C . MET A 1 188 ? -8.936 -8.531 -10.460 1.00 93.00 188 MET A C 1
ATOM 1489 O O . MET A 1 188 ? -10.003 -9.129 -10.371 1.00 93.00 188 MET A O 1
ATOM 1493 N N . LYS A 1 189 ? -7.916 -8.791 -9.644 1.00 94.31 189 LYS A N 1
ATOM 1494 C CA . LYS A 1 189 ? -8.013 -9.570 -8.408 1.00 94.31 189 LYS A CA 1
ATOM 1495 C C . LYS A 1 189 ? -7.353 -8.773 -7.296 1.00 94.31 189 LYS A C 1
ATOM 1497 O O . LYS A 1 189 ? -6.450 -7.979 -7.570 1.00 94.31 189 LYS A O 1
ATOM 1502 N N . VAL A 1 190 ? -7.781 -9.000 -6.061 1.00 95.12 190 VAL A N 1
ATOM 1503 C CA . VAL A 1 190 ? -7.136 -8.401 -4.894 1.00 95.12 190 VAL A CA 1
ATOM 1504 C C . VAL A 1 190 ? -5.839 -9.164 -4.627 1.00 95.12 190 VAL A C 1
ATOM 1506 O O . VAL A 1 190 ? -5.868 -10.371 -4.402 1.00 95.12 190 VAL A O 1
ATOM 1509 N N . ALA A 1 191 ? -4.703 -8.471 -4.716 1.00 92.81 191 ALA A N 1
ATOM 1510 C CA . ALA A 1 191 ? -3.392 -9.049 -4.412 1.00 92.81 191 ALA A CA 1
ATOM 1511 C C . ALA A 1 191 ? -3.073 -8.962 -2.914 1.00 92.81 191 ALA A C 1
ATOM 1513 O O . ALA A 1 191 ? -2.570 -9.913 -2.334 1.00 92.81 191 ALA A O 1
ATOM 1514 N N . ALA A 1 192 ? -3.397 -7.824 -2.302 1.00 93.69 192 ALA A N 1
ATOM 1515 C CA . ALA A 1 192 ? -3.228 -7.570 -0.882 1.00 93.69 192 ALA A CA 1
ATOM 1516 C C . ALA A 1 192 ? -4.173 -6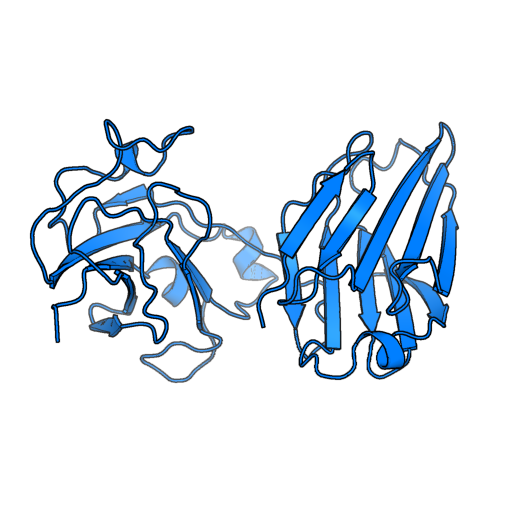.447 -0.448 1.00 93.69 192 ALA A C 1
ATOM 1518 O O . ALA A 1 192 ? -4.653 -5.666 -1.279 1.00 93.69 192 ALA A O 1
ATOM 1519 N N . VAL A 1 193 ? -4.393 -6.349 0.858 1.00 95.12 193 VAL A N 1
ATOM 1520 C CA . VAL A 1 193 ? -5.077 -5.225 1.496 1.00 95.12 193 VAL A CA 1
ATOM 1521 C C . VAL A 1 193 ? -4.119 -4.568 2.478 1.00 95.12 193 VAL A C 1
ATOM 1523 O O . VAL A 1 193 ? -3.474 -5.263 3.259 1.00 95.12 193 VAL A O 1
ATOM 1526 N N . ALA A 1 194 ? -4.010 -3.243 2.425 1.00 92.50 194 ALA A N 1
ATOM 1527 C CA . ALA A 1 194 ? -3.150 -2.474 3.313 1.00 92.50 194 ALA A CA 1
ATOM 1528 C C . ALA A 1 194 ? -3.965 -1.436 4.087 1.00 92.50 194 ALA A C 1
ATOM 1530 O O . ALA A 1 194 ? -4.851 -0.793 3.522 1.00 92.50 194 ALA A O 1
ATOM 1531 N N . VAL A 1 195 ? -3.638 -1.278 5.365 1.00 91.88 195 VAL A N 1
ATOM 1532 C CA . VAL A 1 195 ? -4.218 -0.288 6.274 1.00 91.88 195 VAL A CA 1
ATOM 1533 C C . VAL A 1 195 ? -3.119 0.675 6.660 1.00 91.88 195 VAL A C 1
ATOM 1535 O O . VAL A 1 195 ? -2.070 0.242 7.124 1.00 91.88 195 VAL A O 1
ATOM 1538 N N . GLU A 1 196 ? -3.360 1.964 6.464 1.00 88.50 196 GLU A N 1
ATOM 1539 C CA . GLU A 1 196 ? -2.459 3.028 6.889 1.00 88.50 196 GLU A CA 1
ATOM 1540 C C . GLU A 1 196 ? -3.181 3.913 7.904 1.00 88.50 196 GLU A C 1
ATOM 1542 O O . GLU A 1 196 ? -4.232 4.479 7.598 1.00 88.50 196 GLU A O 1
ATOM 1547 N N . THR A 1 197 ? -2.600 4.053 9.095 1.00 87.50 197 THR A N 1
ATOM 1548 C CA . THR A 1 197 ? -3.079 4.984 10.124 1.00 87.50 197 THR A CA 1
ATOM 1549 C C . THR A 1 197 ? -1.994 5.989 10.460 1.00 87.50 197 THR A C 1
ATOM 1551 O O . THR A 1 197 ? -0.845 5.624 10.690 1.00 87.50 197 THR A O 1
ATOM 1554 N N . VAL A 1 198 ? -2.363 7.264 10.555 1.00 83.94 198 VAL A N 1
ATOM 1555 C CA . VAL A 1 198 ? -1.479 8.319 11.054 1.00 83.94 198 VAL A CA 1
ATOM 1556 C C . VAL A 1 198 ? -2.031 8.812 12.385 1.00 83.94 198 VAL A C 1
ATOM 1558 O O . VAL A 1 198 ? -3.199 9.181 12.482 1.00 83.94 198 VAL A O 1
ATOM 1561 N N . GLY A 1 199 ? -1.188 8.823 13.412 1.00 82.06 199 GLY A N 1
ATOM 1562 C CA . GLY A 1 199 ? -1.561 9.238 14.759 1.00 82.06 199 GLY A CA 1
ATOM 1563 C C . GLY A 1 199 ? -0.491 10.109 15.402 1.00 82.06 199 GLY A C 1
ATOM 1564 O O . GLY A 1 199 ? 0.667 10.105 14.995 1.00 82.06 199 GLY A O 1
ATOM 1565 N N . ASN A 1 200 ? -0.900 10.860 16.417 1.00 82.31 200 ASN A N 1
ATOM 1566 C CA . ASN A 1 200 ? -0.028 11.631 17.296 1.00 82.31 200 ASN A CA 1
ATOM 1567 C C . ASN A 1 200 ? -0.523 11.423 18.734 1.00 82.31 200 ASN A C 1
ATOM 1569 O O . ASN A 1 200 ? -1.735 11.367 18.954 1.00 82.31 200 ASN A O 1
ATOM 1573 N N . SER A 1 201 ? 0.386 11.324 19.704 1.00 80.69 201 SER A N 1
ATOM 1574 C CA . SER A 1 201 ? 0.044 11.312 21.125 1.00 80.69 201 SER A CA 1
ATOM 1575 C C . SER A 1 201 ? 0.561 12.549 21.864 1.00 80.69 201 SER A C 1
ATOM 1577 O O . SER A 1 201 ? 1.669 13.041 21.654 1.00 80.69 201 SER A O 1
ATOM 1579 N N . ILE A 1 202 ? -0.254 13.041 22.800 1.00 75.56 202 ILE A N 1
ATOM 1580 C CA . ILE A 1 202 ? 0.154 14.038 23.791 1.00 75.56 202 ILE A CA 1
ATOM 1581 C C . ILE A 1 202 ? 0.231 13.320 25.141 1.00 75.56 202 ILE A C 1
ATOM 1583 O O . ILE A 1 202 ? -0.790 12.915 25.687 1.00 75.56 202 ILE A O 1
ATOM 1587 N N . GLY A 1 203 ? 1.434 13.172 25.700 1.00 72.25 203 GLY A N 1
ATOM 1588 C CA . GLY A 1 203 ? 1.636 12.548 27.013 1.00 72.25 203 GLY A CA 1
ATOM 1589 C C . GLY A 1 203 ? 2.197 11.127 26.938 1.00 72.25 203 GLY A C 1
ATOM 1590 O O . GLY A 1 203 ? 3.110 10.869 26.164 1.00 72.25 203 GLY A O 1
ATOM 1591 N N . THR A 1 204 ? 1.716 10.229 27.802 1.00 68.00 204 THR A N 1
ATOM 1592 C CA . THR A 1 204 ? 2.296 8.887 28.022 1.00 68.00 204 THR A CA 1
ATOM 1593 C C . THR A 1 204 ? 1.705 7.781 27.150 1.00 68.00 204 THR A C 1
ATOM 1595 O O . THR A 1 204 ? 2.123 6.635 27.285 1.00 68.00 204 THR A O 1
ATOM 1598 N N . LEU A 1 205 ? 0.734 8.079 26.282 1.00 64.25 205 LEU A N 1
ATOM 1599 C CA . LEU A 1 205 ? 0.245 7.102 25.309 1.00 64.25 205 LEU A CA 1
ATOM 1600 C C . LEU A 1 205 ? 1.372 6.754 24.329 1.00 64.25 205 LEU A C 1
ATOM 1602 O O . LEU A 1 205 ? 1.866 7.632 23.618 1.00 64.25 205 LEU A O 1
ATOM 1606 N N . SER A 1 206 ? 1.764 5.481 24.298 1.00 71.25 206 SER A N 1
ATOM 1607 C CA . SER A 1 206 ? 3.005 5.055 23.648 1.00 71.25 206 SER A CA 1
ATOM 1608 C C . SER A 1 206 ? 2.827 4.050 22.522 1.00 71.25 206 SER A C 1
ATOM 1610 O O . SER A 1 206 ? 3.831 3.612 21.983 1.00 71.25 206 SER A O 1
ATOM 1612 N N . SER A 1 207 ? 1.610 3.610 22.180 1.00 83.56 207 SER A N 1
ATOM 1613 C CA . SER A 1 207 ? 1.448 2.762 20.992 1.00 83.56 207 SER A CA 1
ATOM 1614 C C . SER A 1 207 ? 0.041 2.747 20.414 1.00 83.56 207 SER A C 1
ATOM 1616 O O . SER A 1 207 ? -0.957 2.825 21.133 1.00 83.56 207 SER A O 1
ATOM 1618 N N . LEU A 1 208 ? 0.006 2.650 19.088 1.00 87.38 208 LEU A N 1
ATOM 1619 C CA . LEU A 1 208 ? -1.185 2.462 18.276 1.00 87.38 208 LEU A CA 1
ATOM 1620 C C . LEU A 1 208 ? -0.992 1.211 17.415 1.00 87.38 208 LEU A C 1
ATOM 1622 O O . LEU A 1 208 ? 0.114 0.976 16.917 1.00 87.38 208 LEU A O 1
ATOM 1626 N N . SER A 1 209 ? -2.066 0.446 17.235 1.00 91.00 209 SER A N 1
ATOM 1627 C CA . SER A 1 209 ? -2.123 -0.663 16.278 1.00 91.00 209 SER A CA 1
ATOM 1628 C C . SER A 1 209 ? -3.299 -0.492 15.340 1.00 91.00 209 SER A C 1
ATOM 1630 O O . SER A 1 209 ? -4.362 -0.012 15.747 1.00 91.00 209 SER A O 1
ATOM 1632 N N . ASN A 1 210 ? -3.135 -0.959 14.108 1.00 94.81 210 ASN A N 1
ATOM 1633 C CA . ASN A 1 210 ? -4.252 -1.122 13.195 1.00 94.81 210 ASN A CA 1
ATOM 1634 C C . ASN A 1 210 ? -5.093 -2.348 13.577 1.00 94.81 210 ASN A C 1
ATOM 1636 O O . ASN A 1 210 ? -4.589 -3.361 14.077 1.00 94.81 210 ASN A O 1
ATOM 1640 N N . ILE A 1 211 ? -6.388 -2.265 13.295 1.00 96.38 211 ILE A N 1
ATOM 1641 C CA . ILE A 1 211 ? -7.334 -3.375 13.416 1.00 96.38 211 ILE A CA 1
ATOM 1642 C C . ILE A 1 211 ? -8.144 -3.506 12.127 1.00 96.38 211 ILE A C 1
ATOM 1644 O O . ILE A 1 211 ? -8.416 -2.518 11.439 1.00 96.38 211 ILE A O 1
ATOM 1648 N N . VAL A 1 212 ? -8.546 -4.734 11.814 1.00 97.56 212 VAL A N 1
ATOM 1649 C CA . VAL A 1 212 ? -9.502 -5.050 10.748 1.00 97.56 212 VAL A CA 1
ATOM 1650 C C . VAL A 1 212 ? -10.625 -5.906 11.315 1.00 97.56 212 VAL A C 1
ATOM 1652 O O . VAL A 1 212 ? -10.379 -6.802 12.120 1.00 97.56 212 VAL A O 1
ATOM 1655 N N . ILE A 1 213 ? -11.855 -5.651 10.888 1.00 98.06 213 ILE A N 1
ATOM 1656 C CA . ILE A 1 213 ? -13.008 -6.501 11.170 1.00 98.06 213 ILE A CA 1
ATOM 1657 C C . ILE A 1 213 ? -13.385 -7.226 9.883 1.00 98.06 213 ILE A C 1
ATOM 1659 O O . ILE A 1 213 ? -13.681 -6.594 8.869 1.00 98.06 213 ILE A O 1
ATOM 1663 N N . VAL A 1 214 ? -13.379 -8.557 9.936 1.00 97.50 214 VAL A N 1
ATOM 1664 C CA . VAL A 1 214 ? -13.753 -9.436 8.822 1.00 97.50 214 VAL A CA 1
ATOM 1665 C C . VAL A 1 214 ? -14.953 -10.269 9.251 1.00 97.50 214 VAL A C 1
ATOM 1667 O O . VAL A 1 214 ? -14.849 -11.078 10.176 1.00 97.50 214 VAL A O 1
ATOM 1670 N N . ASP A 1 215 ? -16.099 -10.087 8.587 1.00 95.25 215 ASP A N 1
ATOM 1671 C CA . ASP A 1 215 ? -17.340 -10.815 8.898 1.00 95.25 215 ASP A CA 1
ATOM 1672 C C . ASP A 1 215 ? -17.711 -10.750 10.402 1.00 95.25 215 ASP A C 1
ATOM 1674 O O . ASP A 1 215 ? -18.101 -11.751 11.019 1.00 95.25 215 ASP A O 1
ATOM 1678 N N . GLY A 1 216 ? -17.535 -9.569 11.007 1.00 96.00 216 GLY A N 1
ATOM 1679 C CA . GLY A 1 216 ? -17.828 -9.292 12.419 1.00 96.00 216 GLY A CA 1
ATOM 1680 C C . GLY A 1 216 ? -16.781 -9.781 13.428 1.00 96.00 216 GLY A C 1
ATOM 1681 O O . GLY A 1 216 ? -17.001 -9.634 14.629 1.00 96.00 216 GLY A O 1
ATOM 1682 N N . GLU A 1 217 ? -15.665 -10.360 12.980 1.00 97.69 217 GLU A N 1
ATOM 1683 C CA . GLU A 1 217 ? -14.559 -10.785 13.845 1.00 97.69 217 GLU A CA 1
ATOM 1684 C C . GLU A 1 217 ? -13.382 -9.810 13.744 1.00 97.69 217 GLU A C 1
ATOM 1686 O O . GLU A 1 217 ? -12.952 -9.461 12.645 1.00 97.69 217 GLU A O 1
ATOM 1691 N N . GLU A 1 218 ? -12.871 -9.364 14.893 1.00 97.56 218 GLU A N 1
ATOM 1692 C CA . GLU A 1 218 ? -11.733 -8.447 14.980 1.00 97.56 218 GLU A CA 1
ATOM 1693 C C . GLU A 1 218 ? -10.403 -9.197 14.863 1.00 97.56 218 GLU A C 1
ATOM 1695 O O . GLU A 1 218 ? -10.135 -10.145 15.605 1.00 97.56 218 GLU A O 1
ATOM 1700 N N . TYR A 1 219 ? -9.530 -8.694 13.997 1.00 96.75 219 TYR A N 1
ATOM 1701 C CA . TYR A 1 219 ? -8.141 -9.108 13.879 1.00 96.75 219 TYR A CA 1
ATOM 1702 C C . TYR A 1 219 ? -7.240 -7.906 14.129 1.00 96.75 219 TYR A C 1
ATOM 1704 O O . TYR A 1 219 ? -7.294 -6.891 13.430 1.00 96.75 219 TYR A O 1
ATOM 1712 N N . LYS A 1 220 ? -6.378 -8.040 15.133 1.00 94.25 220 LYS A N 1
ATOM 1713 C CA . LYS A 1 220 ? -5.321 -7.074 15.403 1.00 94.25 220 LYS A CA 1
ATOM 1714 C C . LYS A 1 220 ? -4.159 -7.301 14.445 1.00 94.25 220 LYS A C 1
ATOM 1716 O O . LYS A 1 220 ? -3.698 -8.435 14.297 1.00 94.25 220 LYS A O 1
ATOM 1721 N N . LEU A 1 221 ? -3.693 -6.232 13.811 1.00 92.50 221 LEU A N 1
ATOM 1722 C CA . LEU A 1 221 ? -2.578 -6.297 12.875 1.00 92.50 221 LEU A CA 1
ATOM 1723 C C . LEU A 1 221 ? -1.236 -6.233 13.629 1.00 92.50 221 LEU A C 1
ATOM 1725 O O . LEU A 1 221 ? -1.181 -5.719 14.750 1.00 92.50 221 LEU A O 1
ATOM 1729 N N . PRO A 1 222 ? -0.175 -6.860 13.092 1.00 79.62 222 PRO A N 1
ATOM 1730 C CA . PRO A 1 222 ? 1.041 -7.140 13.851 1.00 79.62 222 PRO A CA 1
ATOM 1731 C C . PRO A 1 222 ? 1.871 -5.896 14.177 1.00 79.62 222 PRO A C 1
ATOM 1733 O O . PRO A 1 222 ? 2.649 -5.944 15.134 1.00 79.62 222 PRO A O 1
ATOM 1736 N N . ASN A 1 223 ? 1.740 -4.805 13.415 1.00 76.56 223 ASN A N 1
ATOM 1737 C CA . ASN A 1 223 ? 2.521 -3.604 13.668 1.00 76.56 223 ASN A CA 1
ATOM 1738 C C . ASN A 1 223 ? 1.883 -2.758 14.773 1.00 76.56 223 ASN A C 1
ATOM 1740 O O . ASN A 1 223 ? 0.842 -2.127 14.614 1.00 76.56 223 ASN A O 1
ATOM 1744 N N . THR A 1 224 ? 2.587 -2.706 15.899 1.00 73.75 224 THR A N 1
ATOM 1745 C CA . THR A 1 224 ? 2.428 -1.680 16.930 1.00 73.75 224 THR A CA 1
ATOM 1746 C C . THR A 1 224 ? 3.511 -0.630 16.713 1.00 73.75 224 THR A C 1
ATOM 1748 O O . THR A 1 224 ? 4.695 -0.982 16.656 1.00 73.75 224 THR A O 1
ATOM 1751 N N . THR A 1 225 ? 3.163 0.649 16.640 1.00 73.44 225 THR A N 1
ATOM 1752 C CA . THR A 1 225 ? 4.168 1.718 16.525 1.00 73.44 225 THR A CA 1
ATOM 1753 C C . THR A 1 225 ? 4.040 2.705 17.665 1.00 73.44 225 THR A C 1
ATOM 1755 O O . THR A 1 225 ? 2.933 3.073 18.061 1.00 73.44 225 THR A O 1
ATOM 1758 N N . ASP A 1 226 ? 5.191 3.141 18.178 1.00 70.81 226 ASP A N 1
ATOM 1759 C CA . ASP A 1 226 ? 5.249 4.237 19.131 1.00 70.81 226 ASP A CA 1
ATOM 1760 C C . ASP A 1 226 ? 4.898 5.553 18.435 1.00 70.81 226 ASP A C 1
ATOM 1762 O O . ASP A 1 226 ? 5.609 6.022 17.546 1.00 70.81 226 ASP A O 1
ATOM 1766 N N . VAL A 1 227 ? 3.772 6.134 18.837 1.00 71.12 227 VAL A N 1
ATOM 1767 C CA . VAL A 1 227 ? 3.248 7.397 18.301 1.00 71.12 227 VAL A CA 1
ATOM 1768 C C . VAL A 1 227 ? 3.751 8.617 19.082 1.00 71.12 227 VAL A C 1
ATOM 1770 O O . VAL A 1 227 ? 3.197 9.708 18.940 1.00 71.12 227 VAL A O 1
ATOM 1773 N N . GLN A 1 228 ? 4.821 8.465 19.876 1.00 60.38 228 GLN A N 1
ATOM 1774 C CA . GLN A 1 228 ? 5.523 9.554 20.562 1.00 60.38 228 GLN A CA 1
ATOM 1775 C C . GLN A 1 228 ? 6.258 10.474 19.582 1.00 60.38 228 GLN A C 1
ATOM 1777 O O . GLN A 1 228 ? 7.486 10.535 19.508 1.00 60.38 228 GLN A O 1
ATOM 1782 N N . SER A 1 229 ? 5.505 11.264 18.832 1.00 56.00 229 SER A N 1
ATOM 1783 C CA . SER A 1 229 ? 6.023 12.467 18.205 1.00 56.00 229 SER A CA 1
ATOM 1784 C C . SER A 1 229 ? 4.862 13.405 17.917 1.00 56.00 229 SER A C 1
ATOM 1786 O O . SER A 1 229 ? 3.862 12.979 17.355 1.00 56.00 229 SER A O 1
ATOM 1788 N N . ASN A 1 230 ? 5.022 14.693 18.245 1.00 57.16 230 ASN A N 1
ATOM 1789 C CA . ASN A 1 230 ? 4.075 15.772 17.921 1.00 57.16 230 ASN A CA 1
ATOM 1790 C C . ASN A 1 230 ? 3.977 16.047 16.399 1.00 57.16 230 ASN A C 1
ATOM 1792 O O . ASN A 1 230 ? 3.893 17.198 15.968 1.00 57.16 230 ASN A O 1
ATOM 1796 N N . ASN A 1 231 ? 4.073 15.018 15.562 1.00 63.41 231 ASN A N 1
ATOM 1797 C CA . ASN A 1 231 ? 4.109 15.130 14.120 1.00 63.41 231 ASN A CA 1
ATOM 1798 C C . ASN A 1 231 ? 3.362 13.960 13.473 1.00 63.41 231 ASN A C 1
ATOM 1800 O O . ASN A 1 231 ? 3.690 12.802 13.700 1.00 63.41 231 ASN A O 1
ATOM 1804 N N . PHE A 1 232 ? 2.423 14.279 12.586 1.00 60.75 232 PHE A N 1
ATOM 1805 C CA . PHE A 1 232 ? 1.694 13.332 11.735 1.00 60.75 232 PHE A CA 1
ATOM 1806 C C . PHE A 1 232 ? 2.570 12.810 10.572 1.00 60.75 232 PHE A C 1
ATOM 1808 O O . PHE A 1 232 ? 2.128 12.741 9.430 1.00 60.75 232 PHE A O 1
ATOM 1815 N N . GLY A 1 233 ? 3.856 12.552 10.828 1.00 60.16 233 GLY A N 1
ATOM 1816 C CA . GLY A 1 233 ? 4.872 12.428 9.779 1.00 60.16 233 GLY A CA 1
ATOM 1817 C C . GLY A 1 233 ? 5.007 11.038 9.159 1.00 60.16 233 GLY A C 1
ATOM 1818 O O . GLY A 1 233 ? 5.386 10.946 7.994 1.00 60.16 233 GLY A O 1
ATOM 1819 N N . THR A 1 234 ? 4.703 9.982 9.915 1.00 66.50 234 THR A N 1
ATOM 1820 C CA . THR A 1 234 ? 4.898 8.594 9.477 1.00 66.50 234 THR A CA 1
ATOM 1821 C C . THR A 1 234 ? 3.636 7.792 9.761 1.00 66.50 234 THR A C 1
ATOM 1823 O O . THR A 1 234 ? 3.193 7.727 10.907 1.00 66.50 234 TH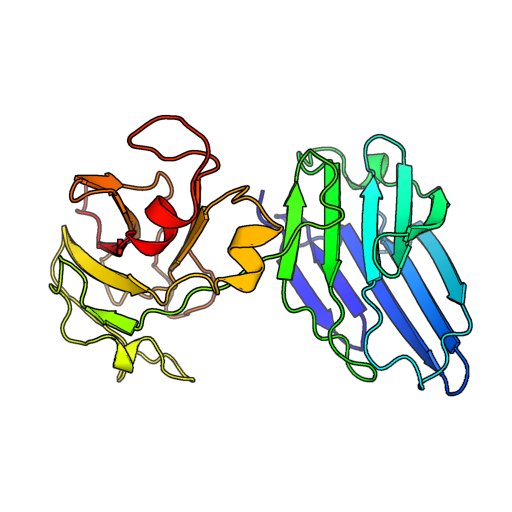R A O 1
ATOM 1826 N N . GLY A 1 235 ? 3.046 7.214 8.715 1.00 76.25 235 GLY A N 1
ATOM 1827 C CA . GLY A 1 235 ? 1.922 6.294 8.842 1.00 76.25 235 GLY A CA 1
ATOM 1828 C C . GLY A 1 235 ? 2.368 4.918 9.329 1.00 76.25 235 GLY A C 1
ATOM 1829 O O . GLY A 1 235 ? 3.466 4.461 9.023 1.00 76.25 235 GLY A O 1
ATOM 1830 N N . ILE A 1 236 ? 1.498 4.259 10.083 1.00 81.44 236 ILE A N 1
ATOM 1831 C CA . ILE A 1 236 ? 1.618 2.864 10.497 1.00 81.44 236 ILE A CA 1
ATOM 1832 C C . ILE A 1 236 ? 0.916 2.043 9.431 1.00 81.44 236 ILE A C 1
ATOM 1834 O O . ILE A 1 236 ? -0.309 2.125 9.305 1.00 81.44 236 ILE A O 1
ATOM 1838 N N . VAL A 1 237 ? 1.691 1.286 8.657 1.00 85.75 237 VAL A N 1
ATOM 1839 C CA . VAL A 1 237 ? 1.169 0.482 7.553 1.00 85.75 237 VAL A CA 1
ATOM 1840 C C . VAL A 1 237 ? 1.210 -0.994 7.917 1.00 85.75 237 VAL A C 1
ATOM 1842 O O . VAL A 1 237 ? 2.276 -1.549 8.179 1.00 85.75 237 VAL A O 1
ATOM 1845 N N . ASP A 1 238 ? 0.057 -1.647 7.876 1.00 91.31 238 ASP A N 1
ATOM 1846 C CA . ASP A 1 238 ? -0.057 -3.102 7.931 1.00 91.31 238 ASP A CA 1
ATOM 1847 C C . ASP A 1 238 ? -0.591 -3.624 6.604 1.00 91.31 238 ASP A C 1
ATOM 1849 O O . ASP A 1 238 ? -1.543 -3.076 6.050 1.00 91.31 238 ASP A O 1
ATOM 1853 N N . GLN A 1 239 ? 0.006 -4.703 6.102 1.00 92.00 239 GLN A N 1
ATOM 1854 C CA . GLN A 1 239 ? -0.393 -5.354 4.858 1.00 92.00 239 GLN A CA 1
ATOM 1855 C C . GLN A 1 239 ? -0.813 -6.800 5.127 1.00 92.00 239 GLN A C 1
ATOM 1857 O O . GLN A 1 239 ? -0.177 -7.519 5.895 1.00 92.00 239 GLN A O 1
ATOM 1862 N N . MET A 1 240 ? -1.875 -7.226 4.451 1.00 94.56 240 MET A N 1
ATOM 1863 C CA . MET A 1 240 ? -2.410 -8.580 4.481 1.00 94.56 240 MET A CA 1
ATOM 1864 C C . MET A 1 240 ? -2.553 -9.113 3.057 1.00 94.56 240 MET A C 1
ATOM 1866 O O . MET A 1 240 ? -3.437 -8.687 2.310 1.00 94.56 240 MET A O 1
ATOM 1870 N N . ASP A 1 241 ? -1.726 -10.090 2.699 1.00 94.00 241 ASP A N 1
ATOM 1871 C CA . ASP A 1 241 ? -1.786 -10.745 1.383 1.00 94.00 241 ASP A CA 1
ATOM 1872 C C . ASP A 1 241 ? -2.948 -11.749 1.284 1.00 94.00 241 ASP A C 1
ATOM 1874 O O . ASP A 1 241 ? -3.426 -12.083 0.201 1.00 94.00 241 ASP A O 1
ATOM 1878 N N . VAL A 1 242 ? -3.437 -12.223 2.433 1.00 96.31 242 VAL A N 1
ATOM 1879 C CA . VAL A 1 242 ? -4.556 -13.165 2.550 1.00 96.31 242 VAL A CA 1
ATOM 1880 C C . VAL A 1 242 ? -5.547 -12.696 3.607 1.00 96.31 242 VAL A C 1
ATOM 1882 O O . VAL A 1 242 ? -5.181 -11.977 4.538 1.00 96.31 242 VAL A O 1
ATOM 1885 N N . ASN A 1 243 ? -6.796 -13.136 3.482 1.00 97.69 243 ASN A N 1
ATOM 1886 C CA . ASN A 1 243 ? -7.825 -12.907 4.483 1.00 97.69 243 ASN A CA 1
ATOM 1887 C C . ASN A 1 243 ? -7.428 -13.616 5.797 1.00 97.69 243 ASN A C 1
ATOM 1889 O O . ASN A 1 243 ? -7.282 -14.843 5.792 1.00 97.69 243 ASN A O 1
ATOM 1893 N N . PRO A 1 244 ? -7.273 -12.898 6.928 1.00 96.94 244 PRO A N 1
ATOM 1894 C CA . PRO A 1 244 ? -6.826 -13.492 8.189 1.00 96.94 244 PRO A CA 1
ATOM 1895 C C . PRO A 1 244 ? -7.822 -14.510 8.767 1.00 96.94 244 PRO A C 1
ATOM 1897 O O . PRO A 1 244 ? -7.414 -15.410 9.500 1.00 96.94 244 PRO A O 1
ATOM 1900 N N . ARG A 1 245 ? -9.107 -14.421 8.403 1.00 96.69 245 ARG A N 1
ATOM 1901 C CA . ARG A 1 245 ? -10.155 -15.360 8.823 1.00 96.69 245 ARG A CA 1
ATOM 1902 C C . ARG A 1 245 ? -10.090 -16.686 8.075 1.00 96.69 245 ARG A C 1
ATOM 1904 O O . ARG A 1 245 ? -10.284 -17.746 8.666 1.00 96.69 245 ARG A O 1
ATOM 1911 N N . THR A 1 246 ? -9.869 -16.640 6.762 1.00 97.12 246 THR A N 1
ATOM 1912 C CA . THR A 1 246 ? -9.977 -17.825 5.891 1.00 97.12 246 THR A CA 1
ATOM 1913 C C . THR A 1 246 ? -8.623 -18.398 5.476 1.00 97.12 246 THR A C 1
ATOM 1915 O O . THR A 1 246 ? -8.551 -19.561 5.078 1.00 97.12 246 THR A O 1
ATOM 1918 N N . GLY A 1 247 ? -7.548 -17.609 5.556 1.00 97.00 247 GLY A N 1
ATOM 1919 C CA . GLY A 1 247 ? -6.223 -17.945 5.028 1.00 97.00 247 GLY A CA 1
ATOM 1920 C C . GLY A 1 247 ? -6.162 -18.007 3.497 1.00 97.00 247 GLY A C 1
ATOM 1921 O O . GLY A 1 247 ? -5.187 -18.519 2.947 1.00 97.00 247 GLY A O 1
ATOM 1922 N N . LEU A 1 248 ? -7.203 -17.536 2.803 1.00 97.56 248 LEU A N 1
ATOM 1923 C CA . LEU A 1 248 ? -7.312 -17.532 1.343 1.00 97.56 248 LEU A CA 1
ATOM 1924 C C . LEU A 1 248 ? -7.081 -16.129 0.774 1.00 97.56 248 LEU A C 1
ATOM 1926 O O . LEU A 1 248 ? -7.108 -15.135 1.495 1.00 97.56 248 LEU A O 1
ATOM 1930 N N . ALA A 1 249 ? -6.864 -16.054 -0.541 1.00 96.56 249 ALA A N 1
ATOM 1931 C CA . ALA A 1 249 ? -6.790 -14.778 -1.243 1.00 96.56 249 ALA A CA 1
ATOM 1932 C C . ALA A 1 249 ? -8.095 -13.988 -1.080 1.00 96.56 249 ALA A C 1
ATOM 1934 O O . ALA A 1 249 ? -9.182 -14.564 -1.152 1.00 96.56 249 ALA A O 1
ATOM 1935 N N . TRP A 1 250 ? -7.961 -12.675 -0.917 1.00 97.69 250 TRP A N 1
ATOM 1936 C CA . TRP A 1 250 ? -9.084 -11.758 -0.790 1.00 97.69 250 TRP A CA 1
ATOM 1937 C C . TRP A 1 250 ? -9.979 -11.749 -2.035 1.00 97.69 250 TRP A C 1
ATOM 1939 O O . TRP A 1 250 ? -9.515 -11.708 -3.180 1.00 97.69 250 TRP A O 1
ATOM 1949 N N . THR A 1 251 ? -11.282 -11.716 -1.802 1.00 97.25 251 THR A N 1
ATOM 1950 C CA . THR A 1 251 ? -12.309 -11.411 -2.799 1.00 97.25 251 THR A CA 1
ATOM 1951 C C . THR A 1 251 ? -12.751 -9.953 -2.680 1.00 97.25 251 THR A C 1
ATOM 1953 O O . THR A 1 251 ? -12.576 -9.319 -1.642 1.00 97.25 251 THR A O 1
ATOM 1956 N N . PHE A 1 252 ? -13.340 -9.397 -3.743 1.00 97.12 252 PHE A N 1
ATOM 1957 C CA . PHE A 1 252 ? -13.889 -8.038 -3.676 1.00 97.12 252 PHE A CA 1
ATOM 1958 C C . PHE A 1 252 ? -15.073 -7.930 -2.716 1.00 97.12 252 PHE A C 1
ATOM 1960 O O . PHE A 1 252 ? -15.187 -6.916 -2.039 1.00 97.12 252 PHE A O 1
ATOM 1967 N N . ASP A 1 253 ? -15.903 -8.971 -2.616 1.00 96.81 253 ASP A N 1
ATOM 1968 C CA . ASP A 1 253 ? -17.020 -9.003 -1.667 1.00 96.81 253 ASP A CA 1
ATOM 1969 C C . ASP A 1 253 ? -16.519 -8.930 -0.221 1.00 96.81 253 ASP A C 1
ATOM 1971 O O . ASP A 1 253 ? -17.034 -8.139 0.565 1.00 96.81 253 ASP A O 1
ATOM 1975 N N . GLU A 1 254 ? -15.468 -9.689 0.114 1.00 97.38 254 GLU A N 1
ATOM 1976 C CA . GLU A 1 254 ? -14.828 -9.592 1.428 1.00 97.38 254 GLU A CA 1
ATOM 1977 C C . GLU A 1 254 ? -14.279 -8.182 1.653 1.00 97.38 254 GLU A C 1
ATOM 1979 O O . GLU A 1 254 ? -14.626 -7.580 2.661 1.00 97.38 254 GLU A O 1
ATOM 1984 N N . VAL A 1 255 ? -13.502 -7.625 0.710 1.00 97.31 255 VAL A N 1
ATOM 1985 C CA . VAL A 1 255 ? -12.914 -6.275 0.831 1.00 97.31 255 VAL A CA 1
ATOM 1986 C C . VAL A 1 255 ? -13.972 -5.190 1.035 1.00 97.31 255 VAL A C 1
ATOM 1988 O O . VAL A 1 255 ? -13.782 -4.318 1.878 1.00 97.31 255 VAL A O 1
ATOM 1991 N N . ASN A 1 256 ? -15.084 -5.252 0.303 1.00 96.88 256 ASN A N 1
ATOM 1992 C CA . ASN A 1 256 ? -16.187 -4.294 0.424 1.00 96.88 256 ASN A CA 1
ATOM 1993 C C . ASN A 1 256 ? -16.945 -4.425 1.758 1.00 96.88 256 ASN A C 1
ATOM 1995 O O . ASN A 1 256 ? -17.639 -3.503 2.166 1.00 96.88 256 ASN A O 1
ATOM 1999 N N . SER A 1 257 ? -16.816 -5.560 2.451 1.00 96.75 257 SER A N 1
ATOM 2000 C CA . SER A 1 257 ? -17.433 -5.788 3.765 1.00 96.75 257 SER A CA 1
ATOM 2001 C C . SER A 1 257 ? -16.527 -5.451 4.955 1.00 96.75 257 SER A C 1
ATOM 2003 O O . SER A 1 257 ? -16.957 -5.587 6.101 1.00 96.75 257 SER A O 1
ATOM 2005 N N . LEU A 1 258 ? -15.271 -5.061 4.705 1.00 97.25 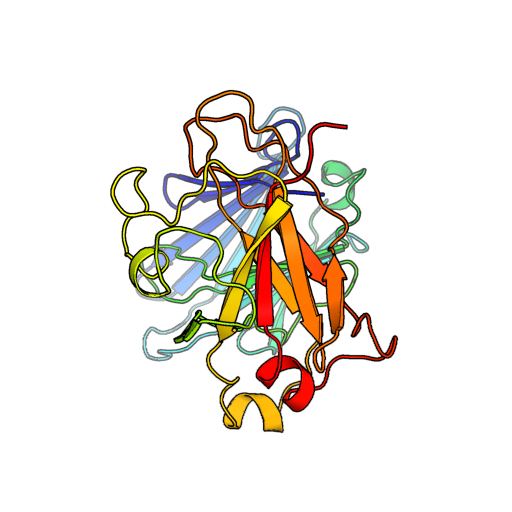258 LEU A N 1
ATOM 2006 C CA . LEU A 1 258 ? -14.299 -4.813 5.766 1.00 97.25 258 LEU A CA 1
ATOM 2007 C C . LEU A 1 258 ? -14.608 -3.533 6.532 1.00 97.25 258 LEU A C 1
ATOM 2009 O O . LEU A 1 258 ? -14.944 -2.498 5.956 1.00 97.25 258 LEU A O 1
ATOM 2013 N N . GLU A 1 259 ? -14.356 -3.592 7.836 1.00 97.75 259 GLU A N 1
ATOM 2014 C CA . GLU A 1 259 ? -14.151 -2.392 8.640 1.00 97.75 259 GLU A CA 1
ATOM 2015 C C . GLU A 1 259 ? -12.672 -2.302 9.003 1.00 97.75 259 GLU A C 1
ATOM 2017 O O . GLU A 1 259 ? -12.058 -3.294 9.399 1.00 97.75 259 GLU A O 1
ATOM 2022 N N . PHE A 1 260 ? -12.094 -1.112 8.886 1.00 97.00 260 PHE A N 1
ATOM 2023 C CA . PHE A 1 260 ? -10.729 -0.852 9.335 1.00 97.00 260 PHE A CA 1
ATOM 2024 C C . PHE A 1 260 ? -10.711 0.231 10.382 1.00 97.00 260 PHE A C 1
ATOM 2026 O O . PHE A 1 260 ? -11.597 1.085 10.451 1.00 97.00 260 PHE A O 1
ATOM 2033 N N . GLY A 1 261 ? -9.675 0.200 11.198 1.00 94.56 261 GLY A N 1
ATOM 2034 C CA . GLY A 1 261 ? -9.542 1.144 12.273 1.00 94.56 261 GLY A CA 1
ATOM 2035 C C . GLY A 1 261 ? -8.238 1.002 13.013 1.00 94.56 261 GLY A C 1
ATOM 2036 O O . GLY A 1 261 ? -7.270 0.412 12.531 1.00 94.56 261 GLY A O 1
ATOM 2037 N N . PHE A 1 262 ? -8.249 1.525 14.225 1.00 93.12 262 PHE A N 1
ATOM 2038 C CA . PHE A 1 262 ? -7.099 1.523 15.102 1.00 93.12 262 PHE A CA 1
ATOM 2039 C C . PHE A 1 262 ? -7.519 1.412 16.564 1.00 93.12 262 PHE A C 1
ATOM 2041 O O . PHE A 1 262 ? -8.655 1.714 16.942 1.00 93.12 262 PHE A O 1
ATOM 2048 N N . THR A 1 263 ? -6.569 0.978 17.384 1.00 93.00 263 THR A N 1
ATOM 2049 C CA . THR A 1 263 ? -6.691 0.910 18.838 1.00 93.00 263 THR A CA 1
ATOM 2050 C C . THR A 1 263 ? -5.471 1.535 19.491 1.00 93.00 263 THR A C 1
ATOM 2052 O O . THR A 1 263 ? -4.344 1.383 19.010 1.00 93.00 263 THR A O 1
ATOM 2055 N N . VAL A 1 264 ? -5.690 2.206 20.617 1.00 89.25 264 VAL A N 1
ATOM 2056 C CA . VAL A 1 264 ? -4.605 2.541 21.544 1.00 89.25 264 VAL A CA 1
ATOM 2057 C C . VAL A 1 264 ? -4.275 1.305 22.357 1.00 89.25 264 VAL A C 1
ATOM 2059 O O . VAL A 1 264 ? -5.167 0.652 22.895 1.00 89.25 264 VAL A O 1
ATOM 2062 N N . GLU A 1 265 ? -2.992 1.005 22.474 1.00 86.19 265 GLU A N 1
ATOM 2063 C CA . GLU A 1 265 ? -2.521 -0.100 23.298 1.00 86.19 265 GLU A CA 1
ATOM 2064 C C . GLU A 1 265 ? -2.532 0.239 24.791 1.00 86.19 265 GLU A C 1
ATOM 2066 O O . GLU A 1 265 ? -2.302 1.380 25.219 1.00 86.19 265 GLU A O 1
ATOM 2071 N N . ASP A 1 266 ? -2.752 -0.790 25.602 1.00 79.19 266 ASP A N 1
ATOM 2072 C CA . ASP A 1 266 ? -2.525 -0.706 27.037 1.00 79.19 266 ASP A CA 1
ATOM 2073 C C . ASP A 1 266 ? -1.022 -0.577 27.327 1.00 79.19 266 ASP A C 1
ATOM 2075 O O . ASP A 1 266 ? -0.179 -1.173 26.653 1.00 79.19 266 ASP A O 1
ATOM 2079 N N . LEU A 1 267 ? -0.675 0.188 28.365 1.00 65.12 267 LEU A N 1
ATOM 2080 C CA . LEU A 1 267 ? 0.691 0.220 28.887 1.00 65.12 267 LEU A CA 1
ATOM 2081 C C . LEU A 1 267 ? 0.989 -1.135 29.544 1.00 65.12 267 LEU A C 1
ATOM 2083 O O . LEU A 1 267 ? 0.535 -1.389 30.661 1.00 65.12 267 LEU A O 1
ATOM 2087 N N . THR A 1 268 ? 1.714 -2.007 28.843 1.00 60.97 268 THR A N 1
ATOM 2088 C CA . THR A 1 268 ? 2.227 -3.272 29.400 1.00 60.97 268 THR A CA 1
ATOM 2089 C C . THR A 1 268 ? 3.393 -3.050 30.349 1.00 60.97 268 THR A C 1
ATOM 2091 O O . THR A 1 268 ? 4.286 -2.250 29.983 1.00 60.97 268 THR A O 1
#

Sequence (268 aa):
MEYNVSNANNYMYLHKPDGSILMGFNTTVWTSGHQLKFNIYGPDGSVAHQAVWSRNVYYSDSTANFDYCFDLANDEIKIYLNENLQATISAPLKENWSGSEASYLRFYILRYGALTFSQMVVADEKTVGWRVKTLTPDSAGTYQEYSGDVSDINSIALSSETANSTDTHGAKQTYQYTDVQSEIQTDMKVAAVAVETVGNSIGTLSSLSNIVIVDGEEYKLPNTTDVQSNNFGTGIVDQMDVNPRTGLAWTFDEVNSLEFGFTVEDLT

Foldseek 3Di:
DDWDWDDDPQKIFTADPVRATQWIWHWDDDQFWIKIWIFGADPVRHRPDIDIDIDGDHVVCLDWWWWWWCQQVQQWIWIDTPLHTDDIDRHNNVVSQPPDLFRIKIFTANDPDHGDTPDMDTDNDDQRPPDDDDWAFDFWDPFDQWPDTSVLVPDPDHDPVRHTDDPDAFHKGKGATDADDPVCQVPDFQQKDKDWDFDADDPDQFWKWKWKAFPNDIDTFDDIGGRHDPDSPDIDMGMGRPDPVPRHGDHSVRVNPMMMIMGGHDDD

pLDDT: mean 79.36, std 13.69, range [46.69, 98.06]